Protein 9LPE (pdb70)

Nearest PDB structures (foldseek):
  1p7j-assembly1_A  TM=9.664E-01  e=3.182E-03  Drosophila melanogaster
  2r5z-assembly1_A  TM=9.655E-01  e=3.182E-03  Drosophila melanogaster
  1p7i-assembly3_C  TM=9.629E-01  e=3.414E-03  Drosophila melanogaster
  9ant-assembly1_A  TM=9.542E-01  e=3.414E-03  Drosophila melanogaster
  8p7g-assembly1_A  TM=8.954E-01  e=3.414E-03  Homo sapiens

Solvent-accessible surface area: 11565 Å² total; per-residue (Å²): 230,223,70,74,128,163,27,52,116,69,35,80,69,68,32,90,82,45,55,1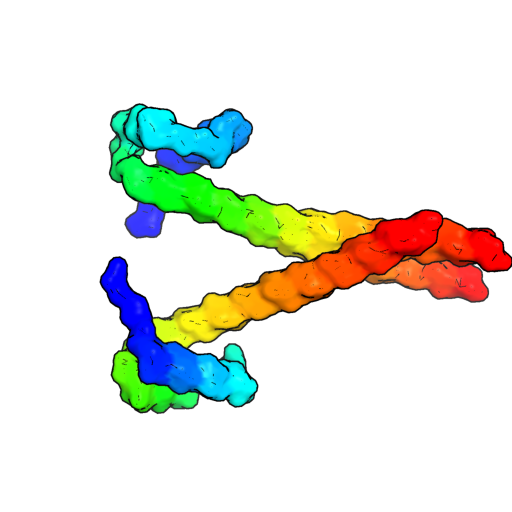19,16,52,48,75,80,55,121,108,44,10,200,116,51,136,60,111,42,104,70,11,79,105,40,7,82,83,22,76,96,97,58,50,52,97,51,38,197,115,85,49,67,51,12,57,67,49,31,69,64,33,64,70,71,65,75,88,94,129,204,166,194,64,52,129,65,29,56,92,87,16,102,54,44,39,168,120,30,58,141,21,60,129,83,62,12,58,107,33,5,78,85,34,136,32,110,74,95,65,8,130,114,53,3,42,80,11,72,85,89,90,144,41,89,59,35,114,106,116,26,108,101,70,44,76,63,28,114,88,78,130

B-factor: mean 86.02, std 24.91, range [48.74, 249.26]

InterPro domains:
  IPR001356 Homeodomain [PF00046] (63-118)
  IPR001356 Homeodomain [PS50071] (60-120)
  IPR001356 Homeodomain [SM00389] (61-124)
  IPR001356 Homeodomain [cd00086] (63-121)
  IPR002913 START domain [PF01852] (254-473)
  IPR002913 START domain [PS50848] (244-476)
  IPR002913 START domain [SM00234] (253-473)
  IPR009057 Homedomain-like superfamily [SSF46689] (49-120)
  IPR017970 Homeobox, conserved site [PS00027] (95-118)
  IPR023393 START-like domain superfamily [G3DSA:3.30.530.20] (321-474)
  IPR042160 Class IV homeodomain-leucine zipper [PTHR45654] (61-735)
  IPR057993 HD-Zip IV, C-terminal domain [PF25797] (491-737)

Structure (mmCIF, N/CA/C/O backbone):
data_9LPE
#
_entry.id   9LPE
#
_cell.length_a   73.278
_cell.length_b   73.278
_cell.length_c   170.788
_cell.angle_alpha   90.00
_cell.angle_beta   90.00
_cell.angle_gamma   120.00
#
_symmetry.space_group_name_H-M   'P 32 2 1'
#
loop_
_entity.id
_entity.type
_entity.pdbx_description
1 polymer 'Homeobox-leucine zipper protein PROTODERMAL FACTOR 2'
2 polymer "DNA (5'-D(*CP*TP*AP*AP*AP*TP*GP*CP*AP*GP*TP*GP*CP*AP*TP*TP*TP*A)-3')"
3 polymer "DNA (5'-D(*GP*TP*AP*AP*AP*TP*GP*CP*AP*CP*TP*GP*CP*AP*TP*TP*TP*A)-3')"
#
loop_
_atom_site.group_PDB
_atom_site.id
_atom_site.type_symbol
_atom_site.label_atom_id
_atom_site.label_alt_id
_atom_site.label_comp_id
_atom_site.label_asym_id
_atom_site.label_entity_id
_atom_site.label_seq_id
_atom_site.pdbx_PDB_ins_code
_atom_site.Cartn_x
_atom_site.Cartn_y
_atom_site.Cartn_z
_atom_site.occupancy
_atom_site.B_iso_or_equiv
_atom_site.auth_seq_id
_atom_site.auth_comp_id
_atom_site.auth_asym_id
_atom_site.auth_atom_id
_atom_site.pdbx_PDB_model_num
ATOM 1 N N . HIS A 1 29 ? 18.274 -15.805 -12.628 1.00 79.26 67 HIS A N 1
ATOM 2 C CA . HIS A 1 29 ? 19.485 -16.624 -12.574 1.00 78.25 67 HIS A CA 1
ATOM 3 C C . HIS A 1 29 ? 20.733 -15.818 -13.031 1.00 78.26 67 HIS A C 1
ATOM 4 O O . HIS A 1 29 ? 21.848 -16.340 -13.164 1.00 77.82 67 HIS A O 1
ATOM 11 N N . ARG A 1 30 ? 20.523 -14.523 -13.232 1.00 70.98 68 ARG A N 1
ATOM 12 C CA . ARG A 1 30 ? 21.594 -13.570 -13.453 1.00 70.87 68 ARG A CA 1
ATOM 13 C C . ARG A 1 30 ? 21.094 -12.241 -12.955 1.00 70.79 68 ARG A C 1
ATOM 14 O O . ARG A 1 30 ? 19.936 -12.105 -12.571 1.00 71.05 68 ARG A O 1
ATOM 22 N N . HIS A 1 31 ? 21.952 -11.251 -13.008 1.00 69.31 69 HIS A N 1
ATOM 23 C CA . HIS A 1 31 ? 21.627 -9.981 -12.396 1.00 69.14 69 HIS A CA 1
ATOM 24 C C . HIS A 1 31 ? 21.354 -8.961 -13.489 1.00 71.32 69 HIS A C 1
ATOM 25 O O . HIS A 1 31 ? 21.655 -9.203 -14.660 1.00 72.77 69 HIS A O 1
ATOM 32 N N . THR A 1 32 ? 20.712 -7.854 -13.105 1.00 75.52 70 THR A N 1
ATOM 33 C CA . THR A 1 32 ? 20.270 -6.827 -14.051 1.00 78.46 70 THR A CA 1
ATOM 34 C C . THR A 1 32 ? 21.413 -5.915 -14.494 1.00 78.87 70 THR A C 1
ATOM 35 O O . THR A 1 32 ? 22.289 -5.556 -13.703 1.00 77.21 70 THR A O 1
ATOM 39 N N . GLN A 1 33 ? 21.390 -5.531 -15.777 1.00 79.90 71 GLN A N 1
ATOM 40 C CA . GLN A 1 33 ? 22.422 -4.643 -16.310 1.00 80.59 71 GLN A CA 1
ATOM 41 C C . GLN A 1 33 ? 22.443 -3.325 -15.569 1.00 80.62 71 GLN A C 1
ATOM 42 O O . GLN A 1 33 ? 23.516 -2.814 -15.224 1.00 79.40 71 GLN A O 1
ATOM 48 N N . ARG A 1 34 ? 21.257 -2.742 -15.353 1.00 89.17 72 ARG A N 1
ATOM 49 C CA . ARG A 1 34 ? 21.110 -1.638 -14.411 1.00 89.50 72 ARG A CA 1
ATOM 50 C C . ARG A 1 34 ? 21.856 -1.956 -13.118 1.00 86.34 72 ARG A C 1
ATOM 51 O O . ARG A 1 34 ? 22.679 -1.163 -12.652 1.00 85.74 72 ARG A O 1
ATOM 59 N N . GLN A 1 35 ? 21.636 -3.146 -12.574 1.00 83.36 73 GLN A N 1
ATOM 60 C CA . GLN A 1 35 ? 22.341 -3.522 -11.355 1.00 80.67 73 GLN A CA 1
ATOM 61 C C . GLN A 1 35 ? 23.845 -3.631 -11.589 1.00 79.21 73 GLN A C 1
ATOM 62 O O . GLN A 1 35 ? 24.644 -2.939 -10.940 1.00 78.17 73 GLN A O 1
ATOM 68 N N . ILE A 1 36 ? 24.240 -4.484 -12.536 1.00 76.44 74 ILE A N 1
ATOM 69 C CA . ILE A 1 36 ? 25.634 -4.896 -12.638 1.00 75.12 74 ILE A CA 1
ATOM 70 C C . ILE A 1 36 ? 26.550 -3.717 -12.917 1.00 75.76 74 ILE A C 1
ATOM 71 O O . ILE A 1 36 ? 27.706 -3.700 -12.471 1.00 74.41 74 ILE A O 1
ATOM 76 N N . GLN A 1 37 ? 26.070 -2.718 -13.661 1.00 78.65 75 GLN A N 1
ATOM 77 C CA . GLN A 1 37 ? 26.854 -1.499 -13.837 1.00 79.43 75 GLN A CA 1
ATOM 78 C C . GLN A 1 37 ? 27.343 -0.980 -12.489 1.00 77.68 75 GLN A C 1
ATOM 79 O O . GLN A 1 37 ? 28.551 -0.877 -12.243 1.00 76.43 75 GLN A O 1
ATOM 85 N N . GLU A 1 38 ? 26.409 -0.711 -11.591 1.00 81.14 76 GLU A N 1
ATOM 86 C CA . GLU A 1 38 ? 26.764 -0.138 -10.308 1.00 79.78 76 GLU A CA 1
ATOM 87 C C . GLU A 1 38 ? 27.670 -1.067 -9.515 1.00 77.12 76 GLU A C 1
ATOM 88 O O . GLU A 1 38 ? 28.528 -0.598 -8.761 1.00 76.48 76 GLU A O 1
ATOM 94 N N . LEU A 1 39 ? 27.534 -2.375 -9.695 1.00 68.45 77 LEU A N 1
ATOM 95 C CA . LEU A 1 39 ? 28.482 -3.287 -9.075 1.00 67.41 77 LEU A CA 1
ATOM 96 C C . LEU A 1 39 ? 29.905 -2.939 -9.479 1.00 67.83 77 LEU A C 1
ATOM 97 O O . LEU A 1 39 ? 30.738 -2.551 -8.648 1.00 67.57 77 LEU A O 1
ATOM 102 N N . GLU A 1 40 ? 30.185 -3.066 -10.776 1.00 67.69 78 GLU A N 1
ATOM 103 C CA . GLU A 1 40 ? 31.527 -2.814 -11.287 1.00 68.27 78 GLU A CA 1
ATOM 104 C C . GLU A 1 40 ? 31.962 -1.383 -11.004 1.00 68.92 78 GLU A C 1
ATOM 105 O O . GLU A 1 40 ? 33.146 -1.125 -10.769 1.00 69.04 78 GLU A O 1
ATOM 111 N N . SER A 1 41 ? 31.012 -0.454 -10.990 1.00 71.59 79 SER A N 1
ATOM 112 C CA . SER A 1 41 ? 31.324 0.924 -10.657 1.00 72.22 79 SER A CA 1
ATOM 113 C C . SER A 1 41 ? 31.907 1.032 -9.249 1.00 71.12 79 SER A C 1
ATOM 114 O O . SER A 1 41 ? 32.845 1.804 -9.002 1.00 71.24 79 SER A O 1
ATOM 117 N N . PHE A 1 42 ? 31.367 0.271 -8.309 1.00 68.51 80 PHE A N 1
ATOM 118 C CA . PHE A 1 42 ? 31.844 0.371 -6.938 1.00 67.92 80 PHE A CA 1
ATOM 119 C C . PHE A 1 42 ? 33.187 -0.337 -6.770 1.00 67.50 80 PHE A C 1
ATO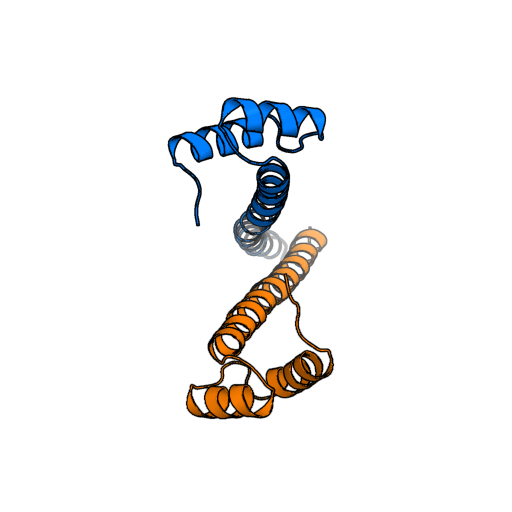M 120 O O . PHE A 1 42 ? 34.067 0.143 -6.040 1.00 67.68 80 PHE A O 1
ATOM 128 N N . PHE A 1 43 ? 33.370 -1.470 -7.465 1.00 69.42 81 PHE A N 1
ATOM 129 C CA . PHE A 1 43 ? 34.562 -2.301 -7.273 1.00 68.95 81 PHE A CA 1
ATOM 130 C C . PHE A 1 43 ? 35.832 -1.598 -7.728 1.00 69.91 81 PHE A C 1
ATOM 131 O O . PHE A 1 43 ? 36.873 -1.699 -7.072 1.00 69.83 81 PHE A O 1
ATOM 139 N N . LYS A 1 44 ? 35.773 -0.914 -8.875 1.00 71.29 82 LYS A N 1
ATOM 140 C CA . LYS A 1 44 ? 36.844 0.006 -9.224 1.00 72.33 82 LYS A CA 1
ATOM 141 C C . LYS A 1 44 ? 37.060 1.036 -8.113 1.00 72.56 82 LYS A C 1
ATOM 142 O O . LYS A 1 44 ? 38.204 1.331 -7.741 1.00 72.93 82 LYS A O 1
ATOM 144 N N . GLU A 1 45 ? 35.975 1.554 -7.531 1.00 71.96 83 GLU A N 1
ATOM 145 C CA . GLU A 1 45 ? 36.141 2.488 -6.427 1.00 72.35 83 GLU A CA 1
ATOM 146 C C . GLU A 1 45 ? 36.594 1.735 -5.173 1.00 71.53 83 GLU A C 1
ATOM 147 O O . GLU A 1 45 ? 37.727 1.941 -4.718 1.00 71.83 83 GLU A O 1
ATOM 149 N N . CYS A 1 46 ? 35.770 0.818 -4.633 1.00 66.96 84 CYS A N 1
ATOM 150 C CA . CYS A 1 46 ? 36.033 0.220 -3.316 1.00 66.32 84 CYS A CA 1
ATOM 151 C C . CYS A 1 46 ? 35.967 -1.296 -3.369 1.00 65.36 8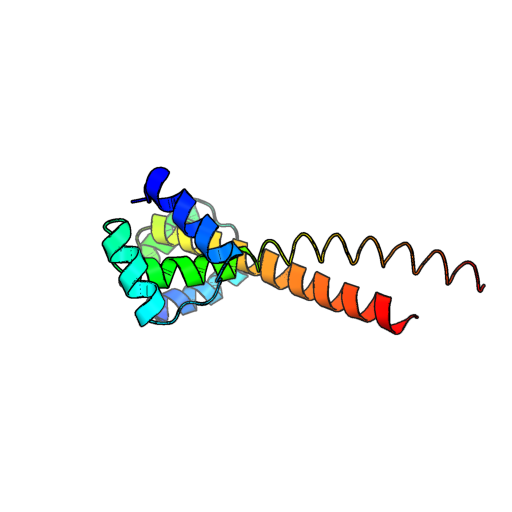4 CYS A C 1
ATOM 152 O O . CYS A 1 46 ? 35.020 -1.938 -2.884 1.00 64.60 84 CYS A O 1
ATOM 155 N N . PRO A 1 47 ? 37.022 -1.940 -3.890 1.00 66.95 85 PRO A N 1
ATOM 156 C CA . PRO A 1 47 ? 36.940 -3.361 -4.197 1.00 66.28 85 PRO A CA 1
ATOM 157 C C . PRO A 1 47 ? 36.891 -4.263 -2.975 1.00 65.64 85 PRO A C 1
ATOM 158 O O . PRO A 1 47 ? 36.942 -5.487 -3.151 1.00 65.32 85 PRO A O 1
ATOM 162 N N . HIS A 1 48 ? 36.834 -3.721 -1.758 1.00 64.53 86 HIS A N 1
ATOM 163 C CA . HIS A 1 48 ? 36.680 -4.548 -0.559 1.00 64.02 86 HIS A CA 1
ATOM 164 C C . HIS A 1 48 ? 35.699 -3.912 0.423 1.00 63.96 86 HIS A C 1
ATOM 165 O O . HIS A 1 48 ? 36.052 -2.987 1.160 1.00 64.68 86 HIS A O 1
ATOM 172 N N . PRO A 1 49 ? 34.465 -4.418 0.451 1.00 62.05 87 PRO A N 1
ATOM 173 C CA . PRO A 1 49 ? 33.452 -3.833 1.334 1.00 62.07 87 PRO A CA 1
ATOM 174 C C . PRO A 1 49 ? 33.455 -4.451 2.713 1.00 61.88 87 PRO A C 1
ATOM 175 O O . PRO A 1 49 ? 33.763 -5.624 2.909 1.00 61.44 87 PRO A O 1
ATOM 179 N N . ASP A 1 50 ? 33.119 -3.610 3.682 1.00 63.24 88 ASP A N 1
ATOM 180 C CA . ASP A 1 50 ? 32.692 -4.106 4.971 1.00 63.15 88 ASP A CA 1
ATOM 181 C C . ASP A 1 50 ? 31.269 -4.593 4.812 1.00 62.52 88 ASP A C 1
ATOM 182 O O . ASP A 1 50 ? 30.585 -4.318 3.822 1.00 62.33 88 ASP A O 1
ATOM 184 N N . ASP A 1 51 ? 30.829 -5.342 5.812 1.00 64.21 89 ASP A N 1
ATOM 185 C CA . ASP A 1 51 ? 29.423 -5.687 5.883 1.00 63.82 89 ASP A CA 1
ATOM 186 C C . ASP A 1 51 ? 28.552 -4.455 5.747 1.00 64.40 89 ASP A C 1
ATOM 187 O O . ASP A 1 51 ? 27.669 -4.396 4.886 1.00 64.18 89 ASP A O 1
ATOM 189 N N . LYS A 1 52 ? 28.847 -3.438 6.562 1.00 63.95 90 LYS A N 1
ATOM 190 C CA . LYS A 1 52 ? 28.107 -2.184 6.507 1.00 64.89 90 LYS A CA 1
ATOM 191 C C . LYS A 1 52 ? 28.117 -1.694 5.076 1.00 64.82 90 LYS A C 1
ATOM 192 O O . LYS A 1 52 ? 27.064 -1.414 4.496 1.00 65.06 90 LYS A O 1
ATOM 194 N N . GLN A 1 53 ? 29.302 -1.647 4.464 1.00 63.26 91 GLN A N 1
ATOM 195 C CA . GLN A 1 53 ? 29.386 -1.190 3.084 1.00 63.32 91 GLN A CA 1
ATOM 196 C C . GLN A 1 53 ? 28.481 -2.021 2.193 1.00 62.58 91 GLN A C 1
ATOM 197 O O . GLN A 1 53 ? 27.679 -1.483 1.416 1.00 62.94 91 GLN A O 1
ATOM 203 N N . ARG A 1 54 ? 28.546 -3.341 2.373 1.00 63.68 92 ARG A N 1
ATOM 204 C CA . ARG A 1 54 ? 27.759 -4.265 1.573 1.00 62.96 92 ARG A CA 1
ATOM 205 C C . ARG A 1 54 ? 26.267 -4.014 1.737 1.00 63.40 92 ARG A C 1
ATOM 206 O O . ARG A 1 54 ? 25.535 -3.905 0.750 1.00 63.63 92 ARG A O 1
ATOM 214 N N . LYS A 1 55 ? 25.792 -3.924 2.980 1.00 65.60 93 LYS A N 1
ATOM 215 C CA . LYS A 1 55 ? 24.357 -3.815 3.184 1.00 65.90 93 LYS A CA 1
ATOM 216 C C . LYS A 1 55 ? 23.777 -2.649 2.399 1.00 66.78 93 LYS A C 1
ATOM 217 O O . LYS A 1 55 ? 22.801 -2.807 1.655 1.00 66.88 93 LYS A O 1
ATOM 223 N N . GLU A 1 56 ? 24.393 -1.467 2.514 1.00 70.36 94 GLU A N 1
ATOM 224 C CA . GLU A 1 56 ? 23.783 -0.278 1.926 1.00 71.93 94 GLU A CA 1
ATOM 225 C C . GLU A 1 56 ? 23.614 -0.422 0.421 1.00 72.03 94 GLU A C 1
ATOM 226 O O . GLU A 1 56 ? 22.620 0.057 -0.143 1.00 73.40 94 GLU A O 1
ATOM 232 N N . LEU A 1 57 ? 24.567 -1.073 -0.246 1.00 69.00 95 LEU A N 1
ATOM 233 C CA . LEU A 1 57 ? 24.438 -1.280 -1.686 1.00 69.05 95 LEU A CA 1
ATOM 234 C C . LEU A 1 57 ? 23.158 -2.028 -2.010 1.00 68.87 95 LEU A C 1
ATOM 235 O O . LEU A 1 57 ? 22.375 -1.611 -2.874 1.00 69.91 95 LEU A O 1
ATOM 237 N N . SER A 1 58 ? 22.933 -3.141 -1.311 1.00 67.47 96 SER A N 1
ATOM 238 C CA . SER A 1 58 ? 21.771 -3.969 -1.571 1.00 67.30 96 SER A CA 1
ATOM 239 C C . SER A 1 58 ? 20.500 -3.130 -1.541 1.00 68.38 96 SER A C 1
ATOM 240 O O . SER A 1 58 ? 19.772 -3.054 -2.537 1.00 68.99 96 SER A O 1
ATOM 243 N N . ARG A 1 59 ? 20.273 -2.421 -0.431 1.00 75.53 97 ARG A N 1
ATOM 244 C CA . ARG A 1 59 ? 19.082 -1.581 -0.305 1.00 77.47 97 ARG A CA 1
ATOM 245 C C . ARG A 1 59 ? 18.948 -0.655 -1.510 1.00 79.49 97 ARG A C 1
ATOM 246 O O . ARG A 1 59 ? 17.843 -0.450 -2.026 1.00 81.58 97 ARG A O 1
ATOM 254 N N . ASP A 1 60 ? 20.072 -0.136 -2.008 1.00 77.12 98 ASP A N 1
ATOM 255 C CA . ASP A 1 60 ? 20.031 0.752 -3.161 1.00 79.55 98 ASP A CA 1
ATOM 256 C C . ASP A 1 60 ? 19.529 0.031 -4.406 1.00 80.42 98 ASP A C 1
ATOM 257 O O . ASP A 1 60 ? 18.760 0.602 -5.187 1.00 83.29 98 ASP A O 1
ATOM 262 N N . LEU A 1 61 ? 19.932 -1.219 -4.611 1.00 79.01 99 LEU A N 1
ATOM 263 C CA . LEU A 1 61 ? 19.605 -1.897 -5.859 1.00 79.79 99 LEU A CA 1
ATOM 264 C C . LEU A 1 61 ? 18.958 -3.262 -5.650 1.00 78.36 99 LEU A C 1
ATOM 265 O O . LEU A 1 61 ? 19.190 -4.191 -6.434 1.00 77.81 99 LEU A O 1
ATOM 270 N N . ASN A 1 62 ? 18.148 -3.379 -4.595 1.00 78.47 100 ASN A N 1
ATOM 271 C CA . ASN A 1 62 ? 17.143 -4.440 -4.471 1.00 78.07 100 ASN A CA 1
ATOM 272 C C . ASN A 1 62 ? 17.751 -5.826 -4.659 1.00 75.72 100 ASN A C 1
ATOM 273 O O . ASN A 1 62 ? 17.308 -6.617 -5.494 1.00 75.92 100 ASN A O 1
ATOM 278 N N . LEU A 1 63 ? 18.771 -6.129 -3.871 1.00 63.53 101 LEU A N 1
ATOM 279 C CA . LEU A 1 63 ? 19.352 -7.455 -3.920 1.00 62.51 101 LEU A CA 1
ATOM 280 C C . LEU A 1 63 ? 19.723 -7.938 -2.528 1.00 61.63 101 LEU A C 1
ATOM 281 O O . LEU A 1 63 ? 19.720 -7.185 -1.550 1.00 61.76 101 LEU A O 1
ATOM 286 N N . GLU A 1 64 ? 19.997 -9.229 -2.447 1.00 60.46 102 GLU A N 1
ATOM 287 C CA . GLU A 1 64 ? 20.371 -9.749 -1.150 1.00 59.79 102 GLU A CA 1
ATOM 288 C C . GLU A 1 64 ? 21.861 -9.549 -0.923 1.00 59.42 102 GLU A C 1
ATOM 289 O O . GLU A 1 64 ? 22.658 -9.641 -1.856 1.00 59.42 102 GLU A O 1
ATOM 295 N N . PRO A 1 65 ? 22.263 -9.239 0.298 1.00 52.07 103 PRO A N 1
ATOM 296 C CA . PRO A 1 65 ? 23.660 -8.881 0.503 1.00 51.92 103 PRO A CA 1
ATOM 297 C C . PRO A 1 65 ? 24.574 -10.083 0.424 1.00 51.50 103 PRO A C 1
ATOM 298 O O . PRO A 1 65 ? 25.676 -9.974 -0.126 1.00 51.46 103 PRO A O 1
ATOM 302 N N . LEU A 1 66 ? 24.156 -11.241 0.934 1.00 49.09 104 LEU A N 1
ATOM 303 C CA . LEU A 1 66 ? 24.988 -12.424 0.767 1.00 48.83 104 LEU A CA 1
ATOM 304 C C . LEU A 1 66 ? 25.236 -12.695 -0.710 1.00 48.80 104 LEU A C 1
ATOM 305 O O . LEU A 1 66 ? 26.338 -13.099 -1.098 1.00 48.75 104 LEU A O 1
ATOM 310 N N . GLN A 1 67 ? 24.232 -12.439 -1.556 1.00 49.32 105 GLN A N 1
ATOM 311 C CA . GLN A 1 67 ? 24.516 -12.347 -2.980 1.00 49.49 105 GLN A CA 1
ATOM 312 C C . GLN A 1 67 ? 25.618 -11.339 -3.205 1.00 49.56 105 GLN A C 1
ATOM 313 O O . GLN A 1 67 ? 26.689 -11.670 -3.718 1.00 49.59 105 GLN A O 1
ATOM 319 N N . VAL A 1 68 ? 25.391 -10.118 -2.744 1.00 49.38 106 VAL A N 1
ATOM 320 C CA . VAL A 1 68 ? 26.381 -9.074 -2.940 1.00 49.63 106 VAL A CA 1
ATOM 321 C C . VAL A 1 68 ? 27.722 -9.535 -2.424 1.00 49.51 106 VAL A C 1
ATOM 322 O O . VAL A 1 68 ? 28.740 -9.430 -3.112 1.00 49.74 106 VAL A O 1
ATOM 326 N N . LYS A 1 69 ? 27.730 -10.094 -1.218 1.00 49.29 107 LYS A N 1
ATOM 327 C CA . LYS A 1 69 ? 28.965 -10.653 -0.697 1.00 49.32 107 LYS A CA 1
ATOM 328 C C . LYS A 1 69 ? 29.568 -11.619 -1.698 1.00 49.29 107 LYS A C 1
ATOM 329 O O . LYS A 1 69 ? 30.723 -11.459 -2.099 1.00 49.61 107 LYS A O 1
ATOM 335 N N . PHE A 1 70 ? 28.770 -12.562 -2.186 1.00 50.91 108 PHE A N 1
ATOM 336 C CA . PHE A 1 70 ? 29.310 -13.608 -3.045 1.00 51.02 108 PHE A CA 1
ATOM 337 C C . PHE A 1 70 ? 29.948 -13.007 -4.277 1.00 51.40 108 PHE A C 1
ATOM 338 O O . PHE A 1 70 ? 31.113 -13.281 -4.596 1.00 51.72 108 PHE A O 1
ATOM 346 N N . TRP A 1 71 ? 29.215 -12.136 -4.951 1.00 52.75 109 TRP A N 1
ATOM 347 C CA . TRP A 1 71 ? 29.742 -11.538 -6.165 1.00 53.24 109 TRP A CA 1
ATOM 348 C C . TRP A 1 71 ? 31.121 -10.936 -5.935 1.00 53.57 109 TRP A C 1
ATOM 349 O O . TRP A 1 71 ? 32.091 -11.293 -6.614 1.00 54.00 109 TRP A O 1
ATOM 360 N N . PHE A 1 72 ? 31.231 -10.105 -4.906 1.00 53.94 110 PHE A N 1
ATOM 361 C CA . PHE A 1 72 ? 32.473 -9.426 -4.595 1.00 54.44 110 PHE A CA 1
ATOM 362 C C . PHE A 1 72 ? 33.638 -10.386 -4.464 1.00 54.65 110 PHE A C 1
ATOM 363 O O . PHE A 1 72 ? 34.775 -10.039 -4.811 1.00 55.33 110 PHE A O 1
ATOM 371 N N . GLN A 1 73 ? 33.392 -11.575 -3.926 1.00 54.96 111 GLN A N 1
ATOM 372 C CA . GLN A 1 73 ? 34.424 -12.603 -3.931 1.00 55.28 111 GLN A CA 1
ATOM 373 C C . GLN A 1 73 ? 34.697 -13.075 -5.351 1.00 55.65 111 GLN A C 1
ATOM 374 O O . GLN A 1 73 ? 35.850 -13.215 -5.767 1.00 56.34 111 GLN A O 1
ATOM 380 N N . ASN A 1 74 ? 33.644 -13.272 -6.123 1.00 53.60 112 ASN A N 1
ATOM 381 C CA . ASN A 1 74 ? 33.815 -13.881 -7.434 1.00 54.07 112 ASN A CA 1
ATOM 382 C C . ASN A 1 74 ? 34.486 -12.932 -8.406 1.00 54.78 112 ASN A C 1
ATOM 383 O O . ASN A 1 74 ? 35.326 -13.337 -9.221 1.00 55.51 112 ASN A O 1
ATOM 388 N N . LYS A 1 75 ? 34.125 -11.651 -8.330 1.00 60.21 113 LYS A N 1
ATOM 389 C CA . LYS A 1 75 ? 34.891 -10.644 -9.035 1.00 61.00 113 LYS A CA 1
ATOM 390 C C . LYS A 1 75 ? 36.363 -10.726 -8.668 1.00 61.61 113 LYS A C 1
ATOM 391 O O . LYS A 1 75 ? 37.233 -10.565 -9.528 1.00 62.53 113 LYS A O 1
ATOM 397 N N . ARG A 1 76 ? 36.669 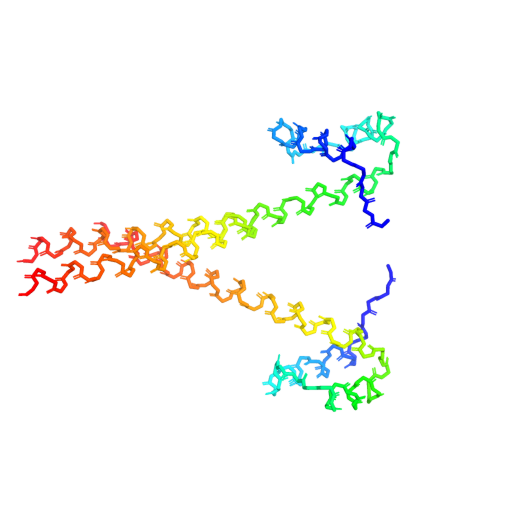-10.991 -7.405 1.00 61.68 114 ARG A N 1
ATOM 398 C CA . ARG A 1 76 ? 38.066 -11.103 -7.014 1.00 62.45 114 ARG A CA 1
ATOM 399 C C . ARG A 1 76 ? 38.726 -12.312 -7.664 1.00 62.94 114 ARG A C 1
ATOM 400 O O . ARG A 1 76 ? 39.880 -12.251 -8.094 1.00 63.97 114 ARG A O 1
ATOM 408 N N . THR A 1 77 ? 38.016 -13.423 -7.741 1.00 62.74 115 THR A N 1
ATOM 409 C CA . THR A 1 77 ? 38.571 -14.546 -8.470 1.00 63.36 115 THR A CA 1
ATOM 410 C C . THR A 1 77 ? 38.702 -14.215 -9.928 1.00 64.09 115 THR A C 1
ATOM 411 O O . THR A 1 77 ? 39.637 -14.670 -10.590 1.00 65.10 115 THR A O 1
ATOM 415 N N . GLN A 1 78 ? 37.772 -13.426 -10.445 1.00 68.85 116 GLN A N 1
ATOM 416 C CA . GLN A 1 78 ? 37.841 -13.047 -11.841 1.00 69.67 116 GLN A CA 1
ATOM 417 C C . GLN A 1 78 ? 39.155 -12.345 -12.147 1.00 70.81 116 GLN A C 1
ATOM 418 O O . GLN A 1 78 ? 39.932 -12.784 -12.994 1.00 71.87 116 GLN A O 1
ATOM 424 N N . MET A 1 79 ? 39.454 -11.306 -11.383 1.00 71.42 117 MET A N 1
ATOM 425 C CA . MET A 1 79 ? 40.657 -10.529 -11.662 1.00 72.66 117 MET A CA 1
ATOM 426 C C . MET A 1 79 ? 41.876 -11.423 -11.523 1.00 73.50 117 MET A C 1
ATOM 427 O O . MET A 1 79 ? 42.816 -11.251 -12.343 1.00 74.87 117 MET A O 1
ATOM 432 N N A LYS A 1 80 ? 41.871 -12.360 -10.625 0.43 78.54 118 LYS A N 1
ATOM 433 N N B LYS A 1 80 ? 41.924 -12.268 -10.545 0.57 78.53 118 LYS A N 1
ATOM 434 C CA A LYS A 1 80 ? 42.948 -13.346 -10.568 0.43 78.77 118 LYS A CA 1
ATOM 435 C CA B LYS A 1 80 ? 43.051 -13.185 -10.419 0.57 78.76 118 LYS A CA 1
ATOM 436 C C A LYS A 1 80 ? 43.167 -13.984 -11.932 0.43 79.01 118 LYS A C 1
ATOM 437 C C B LYS A 1 80 ? 43.165 -14.035 -11.672 0.57 78.99 118 LYS A C 1
ATOM 438 O O A LYS A 1 80 ? 44.307 -14.119 -12.383 0.43 79.23 118 LYS A O 1
ATOM 439 O O B LYS A 1 80 ? 44.199 -14.030 -12.342 0.57 79.20 118 LYS A O 1
ATOM 442 N N A ALA A 1 81 ? 42.082 -14.355 -12.619 0.43 81.01 119 ALA A N 1
ATOM 443 N N B ALA A 1 81 ? 42.074 -14.701 -12.045 0.57 81.05 119 ALA A N 1
ATOM 444 C CA A ALA A 1 81 ? 42.213 -14.878 -13.976 0.43 81.33 119 ALA A CA 1
ATOM 445 C CA B ALA A 1 81 ? 42.119 -15.631 -13.168 0.57 81.34 119 ALA A CA 1
ATOM 446 C C A ALA A 1 81 ? 42.785 -13.829 -14.926 0.43 81.50 119 ALA A C 1
ATOM 447 C C B ALA A 1 81 ? 42.510 -14.935 -14.467 0.57 81.51 119 ALA A C 1
ATOM 448 O O A ALA A 1 81 ? 43.634 -14.143 -15.768 0.43 81.88 119 ALA A O 1
ATOM 449 O O B ALA A 1 81 ? 43.366 -15.429 -15.208 0.57 81.91 119 ALA A O 1
ATOM 452 N N A GLN A 1 82 ? 42.326 -12.578 -14.815 0.43 82.48 120 GLN A N 1
ATOM 453 N N B GLN A 1 82 ? 41.912 -13.777 -14.753 0.57 82.55 120 GLN A N 1
ATOM 454 C CA A GLN A 1 82 ? 42.891 -11.509 -15.634 0.43 82.60 120 GLN A CA 1
ATOM 455 C CA B GLN A 1 82 ? 42.176 -13.127 -16.031 0.57 82.67 120 GLN A CA 1
ATOM 456 C C A GLN A 1 82 ? 44.348 -11.256 -15.280 0.43 82.77 120 GLN A C 1
ATOM 457 C C B GLN A 1 82 ? 43.554 -12.482 -16.074 0.57 82.82 120 GLN A C 1
ATOM 458 O O A GLN A 1 82 ? 45.183 -11.036 -16.163 0.43 83.04 120 GLN A O 1
ATOM 459 O O B GLN A 1 82 ? 44.234 -12.551 -17.104 0.57 83.14 120 GLN A O 1
ATOM 470 N N A SER A 1 83 ? 44.674 -11.291 -13.988 0.43 83.16 121 SER A N 1
ATOM 471 N N B SER A 1 83 ? 43.979 -11.841 -14.979 0.57 83.14 121 SER A N 1
ATOM 472 C CA A SER A 1 83 ? 46.058 -11.130 -13.564 0.43 83.23 121 SER A CA 1
ATOM 473 C CA B SER A 1 83 ? 45.315 -11.255 -14.944 0.57 83.29 121 SER A CA 1
ATOM 474 C C A SER A 1 83 ? 46.930 -12.272 -14.048 0.43 83.80 121 SER A C 1
ATOM 475 C C B SER A 1 83 ? 46.369 -12.303 -15.269 0.57 83.85 121 SER A C 1
ATOM 476 O O A SER A 1 83 ? 48.153 -12.182 -13.943 0.43 83.99 121 SER A O 1
ATOM 477 O O B SE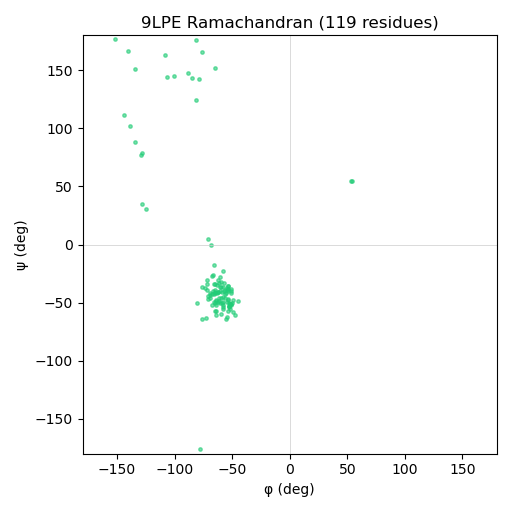R A 1 83 ? 47.386 -12.001 -15.901 0.57 84.13 121 SER A O 1
ATOM 480 N N A GLU A 1 84 ? 46.329 -13.353 -14.549 0.43 86.33 122 GLU A N 1
ATOM 481 N N B GLU A 1 84 ? 46.124 -13.547 -14.852 0.57 86.35 122 GLU A N 1
ATOM 482 C CA A GLU A 1 84 ? 47.114 -14.445 -15.114 0.43 86.70 122 GLU A CA 1
ATOM 483 C CA B GLU A 1 84 ? 46.995 -14.662 -15.200 0.57 86.74 122 GLU A CA 1
ATOM 484 C C A GLU A 1 84 ? 47.470 -14.197 -16.575 0.43 87.02 122 GLU A C 1
ATOM 485 C C B GLU A 1 84 ? 46.799 -15.115 -16.647 0.57 87.03 122 GLU A C 1
ATOM 486 O O A GLU A 1 84 ? 48.647 -14.257 -16.950 0.43 87.40 122 GLU A O 1
ATOM 487 O O B GLU A 1 84 ? 47.779 -15.378 -17.353 0.57 87.43 122 GLU A O 1
ATOM 498 N N A ARG A 1 85 ? 46.467 -13.936 -17.421 0.43 89.28 123 ARG A N 1
ATOM 499 N N B ARG A 1 85 ? 45.552 -15.219 -17.112 0.57 89.26 123 ARG A N 1
ATOM 500 C CA A ARG A 1 85 ? 46.742 -13.733 -18.840 0.43 89.18 123 ARG A CA 1
ATOM 501 C CA B ARG A 1 85 ? 45.299 -15.778 -18.439 0.57 89.24 123 ARG A CA 1
ATOM 502 C C A ARG A 1 85 ? 47.709 -12.580 -19.050 0.43 89.26 123 ARG A C 1
ATOM 503 C C B ARG A 1 85 ? 45.901 -14.912 -19.529 0.57 89.13 123 ARG A C 1
ATOM 504 O O A ARG A 1 85 ? 48.551 -12.618 -19.955 0.43 89.50 123 ARG A O 1
ATOM 505 O O B ARG A 1 85 ? 46.642 -15.397 -20.393 0.57 89.37 123 ARG A O 1
ATOM 520 N N A HIS A 1 86 ? 47.594 -11.539 -18.221 0.43 91.21 124 HIS A N 1
ATOM 521 N N B HIS A 1 86 ? 45.561 -13.621 -19.511 0.57 91.06 124 HIS A N 1
ATOM 522 C CA A HIS A 1 86 ? 48.534 -10.428 -18.280 0.43 90.82 124 HIS A CA 1
ATOM 523 C CA B HIS A 1 86 ? 46.129 -12.677 -20.457 0.57 90.85 124 HIS A CA 1
ATOM 524 C C A HIS A 1 86 ? 49.929 -10.853 -17.846 0.43 91.32 124 HIS A C 1
ATOM 525 C C B HIS A 1 86 ? 47.648 -12.755 -20.441 0.57 91.42 124 HIS A C 1
ATOM 526 O O A HIS A 1 86 ? 50.918 -10.501 -18.499 0.43 91.40 124 HIS A O 1
ATOM 527 O O B HIS A 1 86 ? 48.285 -12.908 -21.486 0.57 91.52 124 HIS A O 1
ATOM 540 N N A GLU A 1 87 ? 50.034 -11.605 -16.745 0.43 89.45 125 GLU A N 1
ATOM 541 N N B GLU A 1 87 ? 48.238 -12.726 -19.246 0.57 89.60 125 GLU A N 1
ATOM 542 C CA A GLU A 1 87 ? 51.355 -12.036 -16.294 0.43 89.77 125 GLU A CA 1
ATOM 543 C CA B GLU A 1 87 ? 49.691 -12.769 -19.141 0.57 89.99 125 GLU A CA 1
ATOM 544 C C A GLU A 1 87 ? 51.959 -13.057 -17.249 0.43 90.73 125 GLU A C 1
ATOM 545 C C B GLU A 1 87 ? 50.255 -14.029 -19.795 0.57 91.20 125 GLU A C 1
ATOM 546 O O A GLU A 1 87 ? 53.188 -13.167 -17.337 0.43 92.10 125 GLU A O 1
ATOM 547 O O B GLU A 1 87 ? 51.167 -13.943 -20.625 0.57 92.66 125 GLU A O 1
ATOM 558 N N A ASN A 1 88 ? 51.123 -13.805 -17.974 0.43 92.05 126 ASN A N 1
ATOM 559 N N B ASN A 1 88 ? 49.689 -15.199 -19.481 0.57 92.14 126 ASN A N 1
ATOM 560 C CA A ASN A 1 88 ? 51.639 -14.664 -19.035 0.43 92.68 126 ASN A CA 1
ATOM 561 C CA B ASN A 1 88 ? 50.201 -16.458 -20.026 0.57 92.72 126 ASN A CA 1
ATOM 562 C C A ASN A 1 88 ? 52.323 -13.839 -20.117 0.43 93.84 126 ASN A C 1
ATOM 563 C C B ASN A 1 88 ? 50.046 -16.510 -21.542 0.57 93.51 126 ASN A C 1
ATOM 564 O O A ASN A 1 88 ? 53.479 -14.089 -20.476 0.43 94.96 126 ASN A O 1
ATOM 565 O O B ASN A 1 88 ? 51.005 -16.797 -22.269 0.57 95.06 126 ASN A O 1
ATOM 574 N N A GLN A 1 89 ? 51.618 -12.834 -20.642 0.43 92.25 127 GLN A N 1
ATOM 575 N N B GLN A 1 89 ? 48.838 -16.231 -22.036 0.57 91.85 127 GLN A N 1
ATOM 576 C CA A GLN A 1 89 ? 52.215 -11.964 -21.648 0.43 91.90 127 GLN A CA 1
ATOM 577 C CA B GLN A 1 89 ? 48.636 -16.175 -23.474 0.57 91.21 127 GLN A CA 1
ATOM 578 C C A GLN A 1 89 ? 53.408 -11.207 -21.079 0.43 92.34 127 GLN A C 1
ATOM 579 C C B GLN A 1 89 ? 49.519 -15.116 -24.127 0.57 91.56 127 GLN A C 1
ATOM 580 O O A GLN A 1 89 ? 54.390 -10.957 -21.789 0.43 92.89 127 GLN A O 1
ATOM 581 O O B GLN A 1 89 ? 49.797 -15.210 -25.325 0.57 91.71 127 GLN A O 1
ATOM 584 N N A ILE A 1 90 ? 53.341 -10.838 -19.798 0.43 92.23 128 ILE A N 1
ATOM 585 N N B ILE A 1 90 ? 49.977 -14.124 -23.366 0.57 92.05 128 ILE A N 1
ATOM 586 C CA A ILE A 1 90 ? 54.416 -10.064 -19.180 0.43 91.80 128 ILE A CA 1
ATOM 587 C CA B ILE A 1 90 ? 50.816 -13.057 -23.911 0.57 91.98 128 ILE A CA 1
ATOM 588 C C A ILE A 1 90 ? 55.714 -10.858 -19.164 0.43 93.16 128 ILE A C 1
ATOM 589 C C B ILE A 1 90 ? 52.293 -13.423 -23.860 0.57 92.87 128 ILE A C 1
ATOM 590 O O A ILE A 1 90 ? 56.791 -10.324 -19.462 0.43 93.26 128 ILE A O 1
ATOM 591 O O B ILE A 1 90 ? 52.995 -13.373 -24.876 0.57 93.04 128 ILE A O 1
ATOM 594 N N A LEU A 1 91 ? 55.637 -12.144 -18.807 0.43 95.08 129 LEU A N 1
ATOM 595 N N B LEU A 1 91 ? 52.789 -13.782 -22.677 0.57 94.85 129 LEU A N 1
ATOM 596 C CA A LEU A 1 91 ? 56.838 -12.959 -18.669 0.43 95.42 129 LEU A CA 1
ATOM 597 C CA B LEU A 1 91 ? 54.212 -14.064 -22.533 0.57 95.32 129 LEU A CA 1
ATOM 598 C C A LEU A 1 91 ? 57.418 -13.351 -20.025 0.43 95.54 129 LEU A C 1
ATOM 599 C C B LEU A 1 91 ? 54.631 -15.232 -23.414 0.57 95.32 129 LEU A C 1
ATOM 600 O O A LEU A 1 91 ? 58.642 -13.400 -20.186 0.43 95.53 129 LEU A O 1
ATOM 601 O O B LEU A 1 91 ? 55.734 -15.233 -23.973 0.57 95.44 129 LEU A O 1
ATOM 604 N N A LYS A 1 92 ? 56.562 -13.639 -21.009 0.43 94.53 130 LYS A N 1
ATOM 605 N N B LYS A 1 92 ? 53.764 -16.240 -23.541 0.57 96.70 130 LYS A N 1
ATOM 606 C CA A LYS A 1 92 ? 57.063 -13.943 -22.346 0.43 93.32 130 LYS A CA 1
ATOM 607 C CA B LYS A 1 92 ? 54.022 -17.310 -24.495 0.57 94.33 130 LYS A CA 1
ATOM 608 C C A LYS A 1 92 ? 57.825 -12.755 -22.920 0.43 93.16 130 LYS A C 1
ATOM 609 C C B LYS A 1 92 ? 54.303 -16.732 -25.874 0.57 92.86 130 LYS A C 1
ATOM 610 O O A LYS A 1 92 ? 58.866 -12.926 -23.566 0.43 93.44 130 LYS A O 1
ATOM 611 O O B LYS A 1 92 ? 55.279 -17.109 -26.530 0.57 93.14 130 LYS A O 1
ATOM 614 N N A SER A 1 93 ? 57.318 -11.540 -22.686 0.43 93.24 131 SER A N 1
ATOM 615 N N B SER A 1 93 ? 53.478 -15.777 -26.308 0.57 93.48 131 SER A N 1
ATOM 616 C CA A SER A 1 93 ? 58.030 -10.333 -23.093 0.43 92.74 131 SER A CA 1
ATOM 617 C CA B SER A 1 93 ? 53.685 -15.143 -27.604 0.57 92.67 131 SER A CA 1
ATOM 618 C C A SER A 1 93 ? 59.361 -10.210 -22.359 0.43 92.90 131 SER A C 1
ATOM 619 C C B SER A 1 93 ? 54.895 -14.217 -27.586 0.57 92.76 131 SER A C 1
ATOM 620 O O A SER A 1 93 ? 60.391 -9.891 -22.964 0.43 92.88 131 SER A O 1
ATOM 621 O O B SER A 1 93 ? 55.633 -14.137 -28.574 0.57 92.34 131 SER A O 1
ATOM 624 N N A ASP A 1 94 ? 59.362 -10.460 -21.052 0.43 92.76 132 ASP A N 1
ATOM 625 N N B ASP A 1 94 ? 55.107 -13.493 -26.485 0.57 92.80 132 ASP A N 1
ATOM 626 C CA A ASP A 1 94 ? 60.619 -10.436 -20.315 0.43 92.94 132 ASP A CA 1
ATOM 627 C CA B ASP A 1 94 ? 56.248 -12.584 -26.422 0.57 92.94 132 ASP A CA 1
ATOM 628 C C A ASP A 1 94 ? 61.527 -11.590 -20.720 0.43 93.22 132 ASP A C 1
ATOM 629 C C B ASP A 1 94 ? 57.563 -13.353 -26.382 0.57 93.22 132 ASP A C 1
ATOM 630 O O A ASP A 1 94 ? 62.752 -11.480 -20.604 0.43 93.46 132 ASP A O 1
ATOM 631 O O B ASP A 1 94 ? 58.491 -13.056 -27.144 0.57 93.47 132 ASP A O 1
ATOM 634 N N A ASN A 1 95 ? 60.950 -12.697 -21.190 0.43 93.42 133 ASN A N 1
ATOM 635 N N B ASN A 1 95 ? 57.658 -14.357 -25.505 0.57 93.41 133 ASN A N 1
ATOM 636 C CA A ASN A 1 95 ? 61.757 -13.852 -21.573 0.43 93.69 133 ASN A CA 1
ATOM 637 C CA B ASN A 1 95 ? 58.839 -15.209 -25.489 0.57 93.68 133 ASN A CA 1
ATOM 638 C C A ASN A 1 95 ? 62.650 -13.524 -22.759 0.43 93.98 133 ASN A C 1
ATOM 639 C C B ASN A 1 95 ? 58.969 -16.016 -26.770 0.57 93.92 133 ASN A C 1
ATOM 640 O O A ASN A 1 95 ? 63.862 -13.777 -22.730 0.43 94.24 133 ASN A O 1
ATOM 641 O O B ASN A 1 95 ? 60.065 -16.484 -27.082 0.57 94.20 133 ASN A O 1
ATOM 644 N N A ASP A 1 96 ? 62.067 -12.954 -23.814 0.43 88.96 134 ASP A N 1
ATOM 645 N N B ASP A 1 96 ? 57.871 -16.214 -27.505 0.57 88.11 134 ASP A N 1
ATOM 646 C CA A ASP A 1 96 ? 62.845 -12.616 -25.000 0.43 89.11 134 ASP A CA 1
ATOM 647 C CA B ASP A 1 96 ? 57.963 -16.857 -28.812 0.57 87.95 134 ASP A CA 1
ATOM 648 C C A ASP A 1 96 ? 63.853 -11.514 -24.701 0.43 89.03 134 ASP A C 1
ATOM 649 C C B ASP A 1 96 ? 58.578 -15.917 -29.845 0.57 87.87 134 ASP A C 1
ATOM 650 O O A ASP A 1 96 ? 65.036 -11.633 -25.036 0.43 89.27 134 ASP A O 1
ATOM 651 O O B ASP A 1 96 ? 59.495 -16.303 -30.578 0.57 87.92 134 ASP A O 1
ATOM 654 N N A LYS A 1 97 ? 63.401 -10.432 -24.058 0.43 84.44 135 LYS A N 1
ATOM 655 N N B LYS A 1 97 ? 58.102 -14.665 -29.905 0.57 84.34 135 LYS A N 1
ATOM 656 C CA A LYS A 1 97 ? 64.294 -9.320 -23.756 0.43 84.55 135 LYS A CA 1
ATOM 657 C CA B LYS A 1 97 ? 58.568 -13.746 -30.942 0.57 84.49 135 LYS A CA 1
ATOM 658 C C A LYS A 1 97 ? 65.508 -9.793 -22.970 0.43 84.74 135 LYS A C 1
ATOM 659 C C B LYS A 1 97 ? 60.032 -13.380 -30.747 0.57 84.72 135 LYS A C 1
ATOM 660 O O A LYS A 1 97 ? 66.632 -9.338 -23.215 0.43 85.01 135 LYS A O 1
ATOM 661 O O B LYS A 1 97 ? 60.774 -13.232 -31.724 0.57 84.98 135 LYS A O 1
ATOM 664 N N A LEU A 1 98 ? 65.301 -10.722 -22.035 0.43 84.55 136 LEU A N 1
ATOM 665 N N B LEU A 1 98 ? 60.464 -13.223 -29.493 0.57 83.65 136 LEU A N 1
ATOM 666 C CA A LEU A 1 98 ? 66.421 -11.309 -21.307 0.43 85.23 136 LEU A CA 1
ATOM 667 C CA B LEU A 1 98 ? 61.861 -12.903 -29.223 0.57 83.88 136 LEU A CA 1
ATOM 668 C C A LEU A 1 98 ? 67.412 -11.949 -22.268 0.43 84.78 136 LEU A C 1
ATOM 669 C C B LEU A 1 98 ? 62.784 -14.012 -29.711 0.57 84.18 136 LEU A C 1
ATOM 670 O O A LEU A 1 98 ? 68.628 -11.750 -22.151 0.43 84.65 136 LEU A O 1
ATOM 671 O O B LEU A 1 98 ? 63.887 -13.740 -30.195 0.57 84.45 136 LEU A O 1
ATOM 674 N N A ARG A 1 99 ? 66.905 -12.698 -23.249 0.43 82.54 137 ARG A N 1
ATOM 675 N N B ARG A 1 99 ? 62.348 -15.268 -29.595 0.57 81.67 137 ARG A N 1
ATOM 676 C CA A ARG A 1 99 ? 67.781 -13.365 -24.205 0.43 82.45 137 ARG A CA 1
ATOM 677 C CA B ARG A 1 99 ? 63.195 -16.387 -30.002 0.57 81.96 137 ARG A CA 1
ATOM 678 C C A ARG A 1 99 ? 68.624 -12.361 -24.988 0.43 82.42 137 ARG A C 1
ATOM 679 C C B ARG A 1 99 ? 63.492 -16.344 -31.500 0.57 82.20 137 ARG A C 1
ATOM 680 O O A ARG A 1 99 ? 69.821 -12.582 -25.211 0.43 82.57 137 ARG A O 1
ATOM 681 O O B ARG A 1 99 ? 64.629 -16.593 -31.920 0.57 82.50 137 ARG A O 1
ATOM 684 N N A ALA A 1 100 ? 68.016 -11.252 -25.411 0.43 79.62 138 ALA A N 1
ATOM 685 N N B ALA A 1 100 ? 62.489 -16.017 -32.320 0.57 79.56 138 ALA A N 1
ATOM 686 C CA A ALA A 1 100 ? 68.740 -10.265 -26.202 0.43 79.85 138 ALA A CA 1
ATOM 687 C CA B ALA A 1 100 ? 62.722 -15.894 -33.757 0.57 79.77 138 ALA A CA 1
ATOM 688 C C A ALA A 1 100 ? 69.894 -9.666 -25.411 0.43 80.00 138 ALA A C 1
ATOM 689 C C B ALA A 1 100 ? 63.774 -14.830 -34.055 0.57 79.95 138 ALA A C 1
ATOM 690 O O A ALA A 1 100 ? 71.014 -9.540 -25.917 0.43 80.32 138 ALA A O 1
ATOM 691 O O B ALA A 1 100 ? 64.596 -14.993 -34.965 0.57 80.24 138 ALA A O 1
ATOM 694 N N A GLU A 1 101 ? 69.638 -9.298 -24.154 0.43 78.07 139 GLU A N 1
ATOM 695 N N B GLU A 1 101 ? 63.756 -13.731 -33.298 0.57 78.07 139 GLU A N 1
ATOM 696 C CA A GLU A 1 101 ? 70.675 -8.670 -23.346 0.43 78.21 139 GLU A CA 1
ATOM 697 C CA B GLU A 1 101 ? 64.755 -12.683 -33.475 0.57 78.24 139 GLU A CA 1
ATOM 698 C C A GLU A 1 101 ? 71.836 -9.624 -23.105 0.43 78.48 139 GLU A C 1
ATOM 699 C C B GLU A 1 101 ? 66.157 -13.189 -33.148 0.57 78.52 139 GLU A C 1
ATOM 700 O O A GLU A 1 101 ? 73.002 -9.261 -23.302 0.43 78.77 139 GLU A O 1
ATOM 701 O O B GLU A 1 101 ? 67.129 -12.835 -33.832 0.57 78.80 139 GLU A O 1
ATOM 704 N N A ASN A 1 102 ? 71.534 -10.854 -22.685 0.43 76.47 140 ASN A N 1
ATOM 705 N N B ASN A 1 102 ? 66.285 -14.010 -32.100 0.57 76.54 140 ASN A N 1
ATOM 706 C CA A ASN A 1 102 ? 72.591 -11.809 -22.360 0.43 76.71 140 ASN A CA 1
ATOM 707 C CA B ASN A 1 102 ? 67.596 -14.516 -31.701 0.57 76.80 140 ASN A CA 1
ATOM 708 C C A ASN A 1 102 ? 73.404 -12.180 -23.596 0.43 77.06 140 ASN A C 1
ATOM 709 C C B ASN A 1 102 ? 68.228 -15.362 -32.802 0.57 77.12 140 ASN A C 1
ATOM 710 O O A ASN A 1 102 ? 74.634 -12.290 -23.528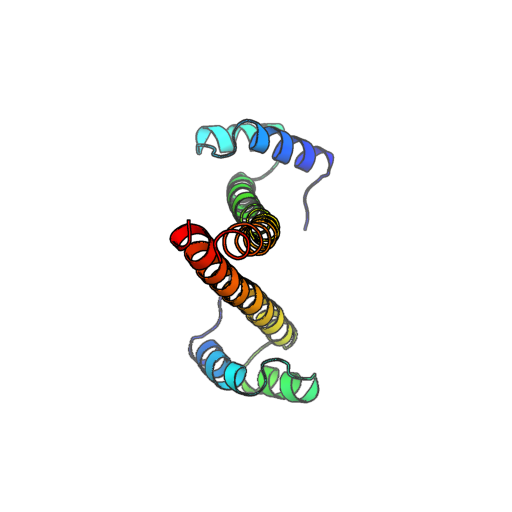 0.43 77.35 140 ASN A O 1
ATOM 711 O O B ASN A 1 102 ? 69.433 -15.247 -33.067 0.57 77.41 140 ASN A O 1
ATOM 714 N N A ASN A 1 103 ? 72.731 -12.384 -24.730 0.43 76.48 141 ASN A N 1
ATOM 715 N N B ASN A 1 103 ? 67.429 -16.218 -33.453 0.57 76.53 141 ASN A N 1
ATOM 716 C CA A ASN A 1 103 ? 73.446 -12.690 -25.965 0.43 76.81 141 ASN A CA 1
ATOM 717 C CA B ASN A 1 103 ? 67.946 -17.062 -34.529 0.57 76.83 141 ASN A CA 1
ATOM 718 C C A ASN A 1 103 ? 74.383 -11.559 -26.358 0.43 77.04 141 ASN A C 1
ATOM 719 C C B ASN A 1 103 ? 68.278 -16.259 -35.783 0.57 77.01 141 ASN A C 1
ATOM 720 O O A ASN A 1 103 ? 75.444 -11.807 -26.947 0.43 77.37 141 ASN A O 1
ATOM 721 O O B ASN A 1 103 ? 69.249 -16.578 -36.477 0.57 77.33 141 ASN A O 1
ATOM 724 N N A ARG A 1 104 ? 74.010 -10.315 -26.046 0.43 76.14 142 ARG A N 1
ATOM 725 N N B ARG A 1 104 ? 67.491 -15.227 -36.098 0.57 76.08 142 ARG A N 1
ATOM 726 C CA A ARG A 1 104 ? 74.911 -9.191 -26.266 0.43 76.36 142 ARG A CA 1
ATOM 727 C CA B ARG A 1 104 ? 67.845 -14.349 -37.209 0.57 76.25 142 ARG A CA 1
ATOM 728 C C A ARG A 1 104 ? 76.168 -9.325 -25.416 0.43 76.57 142 ARG A C 1
ATOM 729 C C B ARG A 1 104 ? 69.177 -13.648 -36.956 0.57 76.47 142 ARG A C 1
ATOM 730 O O A ARG A 1 104 ? 77.260 -8.939 -25.845 0.43 76.89 142 ARG A O 1
ATOM 731 O O B ARG A 1 104 ? 69.887 -13.300 -37.908 0.57 76.74 142 ARG A O 1
ATOM 734 N N A TYR A 1 105 ? 76.039 -9.885 -24.210 0.43 74.88 143 TYR A N 1
ATOM 735 N N B TYR A 1 105 ? 69.533 -13.437 -35.684 0.57 74.86 143 TYR A N 1
ATOM 736 C CA A TYR A 1 105 ? 77.205 -10.056 -23.347 0.43 75.08 143 TYR A CA 1
ATOM 737 C CA B TYR A 1 105 ? 70.838 -12.878 -35.350 0.57 75.08 143 TYR A CA 1
ATOM 738 C C A TYR A 1 105 ? 78.232 -11.005 -23.967 0.43 75.42 143 TYR A C 1
ATOM 739 C C B TYR A 1 105 ? 71.959 -13.895 -35.558 0.57 75.41 143 TYR A C 1
ATOM 740 O O A TYR A 1 105 ? 79.439 -10.745 -23.915 0.43 75.72 143 TYR A O 1
ATOM 741 O O B TYR A 1 105 ? 72.979 -13.587 -36.185 0.57 75.71 143 TYR A O 1
ATOM 744 N N A LYS A 1 106 ? 77.775 -12.102 -24.566 0.43 74.84 144 LYS A N 1
ATOM 745 N N B LYS A 1 106 ? 71.789 -15.111 -35.042 0.57 74.82 144 LYS A N 1
ATOM 746 C CA A LYS A 1 106 ? 78.678 -13.111 -25.128 0.43 75.16 144 LYS A CA 1
ATOM 747 C CA B LYS A 1 106 ? 72.850 -16.113 -35.105 0.57 75.12 144 LYS A CA 1
ATOM 748 C C A LYS A 1 106 ? 79.345 -12.629 -26.410 0.43 75.48 144 LYS A C 1
ATOM 749 C C B LYS A 1 106 ? 73.195 -16.506 -36.547 0.57 75.39 144 LYS A C 1
ATOM 750 O O A LYS A 1 106 ? 80.577 -12.601 -26.505 0.43 75.79 144 LYS A O 1
ATOM 751 O O B LYS A 1 106 ? 74.331 -16.325 -37.003 0.57 75.71 144 LYS A O 1
ATOM 754 N N . TYR B 1 28 ? 24.283 -25.665 -0.479 1.00 82.79 66 TYR B N 1
ATOM 755 C CA . TYR B 1 28 ? 23.664 -26.615 -1.402 1.00 80.27 66 TYR B CA 1
ATOM 756 C C . TYR B 1 28 ? 23.953 -28.045 -0.968 1.00 78.23 66 TYR B C 1
ATOM 757 O O . TYR B 1 28 ? 23.744 -28.401 0.194 1.00 79.10 66 TYR B O 1
ATOM 766 N N . HIS B 1 29 ? 24.455 -28.861 -1.902 1.00 79.38 67 HIS B N 1
ATOM 767 C CA . HIS B 1 29 ? 24.834 -30.242 -1.610 1.00 76.24 67 HIS B CA 1
ATOM 768 C C . HIS B 1 29 ? 26.074 -30.632 -2.404 1.00 74.17 67 HIS B C 1
ATOM 769 O O . HIS B 1 29 ? 26.036 -30.745 -3.639 1.00 73.80 67 HIS B O 1
ATOM 776 N N . ARG B 1 30 ? 27.172 -30.822 -1.675 1.00 74.02 68 ARG B N 1
ATOM 777 C CA . ARG B 1 30 ? 28.437 -31.278 -2.221 1.00 73.55 68 ARG B CA 1
ATOM 778 C C . ARG B 1 30 ? 28.406 -32.777 -2.459 1.00 71.82 68 ARG B C 1
ATOM 779 O O . ARG B 1 30 ? 27.412 -33.464 -2.195 1.00 70.93 68 ARG B O 1
ATOM 787 N N . HIS B 1 31 ? 29.549 -33.297 -2.886 1.00 71.73 69 HIS B N 1
ATOM 788 C CA . HIS B 1 31 ? 29.639 -34.660 -3.370 1.00 70.47 69 HIS B CA 1
ATOM 789 C C . HIS B 1 31 ? 30.343 -35.560 -2.364 1.00 70.97 69 HIS B C 1
ATOM 790 O O . HIS B 1 31 ? 31.270 -35.147 -1.666 1.00 72.72 69 HIS B O 1
ATOM 797 N N . THR B 1 32 ? 29.865 -36.799 -2.292 1.00 73.45 70 THR B N 1
ATOM 798 C CA . THR B 1 32 ? 30.346 -37.738 -1.295 1.00 76.25 70 THR B CA 1
ATOM 799 C C . THR B 1 32 ? 31.809 -38.054 -1.555 1.00 79.66 70 THR B C 1
ATOM 800 O O . THR B 1 32 ? 32.295 -37.969 -2.684 1.00 79.77 70 THR B O 1
ATOM 802 N N . GLN B 1 33 ? 32.518 -38.385 -0.479 1.00 82.99 71 GLN B N 1
ATOM 803 C CA . GLN B 1 33 ? 33.910 -38.796 -0.598 1.00 88.98 71 GLN B CA 1
ATOM 804 C C . GLN B 1 33 ? 34.043 -40.020 -1.485 1.00 91.92 71 GLN B C 1
ATOM 805 O O . GLN B 1 33 ? 34.985 -40.120 -2.280 1.00 95.57 71 GLN B O 1
ATOM 811 N N . ARG B 1 34 ? 33.125 -40.986 -1.341 1.00 87.07 72 ARG B N 1
ATOM 812 C CA . ARG B 1 34 ? 33.130 -42.124 -2.249 1.00 90.16 72 ARG 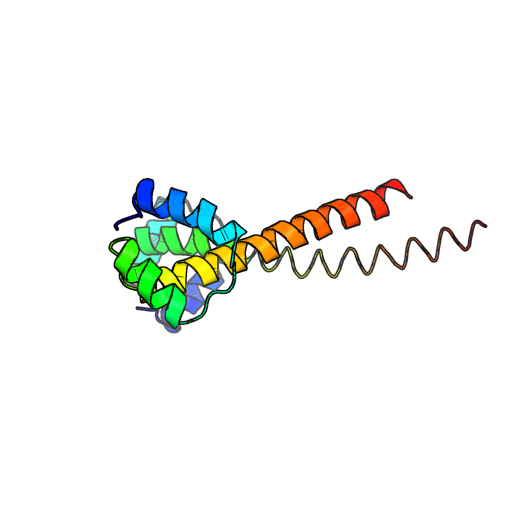B CA 1
ATOM 813 C C . ARG B 1 34 ? 33.150 -41.621 -3.677 1.00 87.32 72 ARG B C 1
ATOM 814 O O . ARG B 1 34 ? 34.042 -41.967 -4.467 1.00 90.73 72 ARG B O 1
ATOM 816 N N . GLN B 1 35 ? 32.214 -40.723 -3.983 1.00 84.83 73 GLN B N 1
ATOM 817 C CA . GLN B 1 35 ? 32.137 -40.103 -5.296 1.00 82.12 73 GLN B CA 1
ATOM 818 C C . GLN B 1 35 ? 33.466 -39.467 -5.666 1.00 83.91 73 GLN B C 1
ATOM 819 O O . GLN B 1 35 ? 34.143 -39.901 -6.606 1.00 85.81 73 GLN B O 1
ATOM 825 N N . ILE B 1 36 ? 33.889 -38.478 -4.887 1.00 86.24 74 ILE B N 1
ATOM 826 C CA . ILE B 1 36 ? 35.075 -37.713 -5.246 1.00 88.49 74 ILE B CA 1
ATOM 827 C C . ILE B 1 36 ? 36.325 -38.590 -5.266 1.00 95.74 74 ILE B C 1
ATOM 828 O O . ILE B 1 36 ? 37.216 -38.390 -6.100 1.00 97.07 74 ILE B O 1
ATOM 833 N N . GLN B 1 37 ? 36.425 -39.575 -4.378 1.00 91.14 75 GLN B N 1
ATOM 834 C CA . GLN B 1 37 ? 37.610 -40.422 -4.420 1.00 97.10 75 GLN B CA 1
ATOM 835 C C . GLN B 1 37 ? 37.664 -41.195 -5.721 1.00 95.93 75 GLN B C 1
ATOM 836 O O . GLN B 1 37 ? 38.674 -41.163 -6.435 1.00 97.28 75 GLN B O 1
ATOM 842 N N . GLU B 1 38 ? 36.572 -41.882 -6.054 1.00 96.50 76 GLU B N 1
ATOM 843 C CA . GLU B 1 38 ? 36.461 -42.493 -7.370 1.00 95.66 76 GLU B CA 1
ATOM 844 C C . GLU B 1 38 ? 36.698 -41.484 -8.480 1.00 91.52 76 GLU B C 1
ATOM 845 O O . GLU B 1 38 ? 37.283 -41.821 -9.514 1.00 92.41 76 GLU B O 1
ATOM 851 N N . LEU B 1 39 ? 36.265 -40.245 -8.282 1.00 94.79 77 LEU B N 1
ATOM 852 C CA . LEU B 1 39 ? 36.551 -39.199 -9.248 1.00 92.29 77 LEU B CA 1
ATOM 853 C C . LEU B 1 39 ? 38.043 -39.013 -9.418 1.00 96.12 77 LEU B C 1
ATOM 854 O O . LEU B 1 39 ? 38.579 -39.170 -10.522 1.00 96.70 77 LEU B O 1
ATOM 859 N N . GLU B 1 40 ? 38.730 -38.677 -8.321 1.00 93.42 78 GLU B N 1
ATOM 860 C CA . GLU B 1 40 ? 40.174 -38.485 -8.383 1.00 97.69 78 GLU B CA 1
ATOM 861 C C . GLU B 1 40 ? 40.856 -39.717 -8.969 1.00 100.33 78 GLU B C 1
ATOM 862 O O . GLU B 1 40 ? 41.803 -39.597 -9.758 1.00 101.22 78 GLU B O 1
ATOM 868 N N . SER B 1 41 ? 40.366 -40.908 -8.633 1.00 101.89 79 SER B N 1
ATOM 869 C CA . SER B 1 41 ? 40.937 -42.123 -9.204 1.00 104.29 79 SER B CA 1
ATOM 870 C C . SER B 1 41 ? 40.714 -42.190 -10.715 1.00 101.38 79 SER B C 1
ATOM 871 O O . SER B 1 41 ? 41.656 -42.436 -11.477 1.00 103.00 79 SER B O 1
ATOM 874 N N . PHE B 1 42 ? 39.472 -41.982 -11.176 1.00 107.68 80 PHE B N 1
ATOM 875 C CA . PHE B 1 42 ? 39.223 -42.071 -12.614 1.00 105.03 80 PHE B CA 1
ATOM 876 C C . PHE B 1 42 ? 39.814 -40.882 -13.357 1.00 102.76 80 PHE B C 1
ATOM 877 O O . PHE B 1 42 ? 40.244 -41.028 -14.506 1.00 102.95 80 PHE B O 1
ATOM 885 N N . PHE B 1 43 ? 39.816 -39.692 -12.740 1.00 102.13 81 PHE B N 1
ATOM 886 C CA . PHE B 1 43 ? 40.291 -38.515 -13.468 1.00 100.37 81 PHE B CA 1
ATOM 887 C C . PHE B 1 43 ? 41.708 -38.717 -13.970 1.00 104.03 81 PHE B C 1
ATOM 888 O O . PHE B 1 43 ? 42.074 -38.202 -15.038 1.00 103.10 81 PHE B O 1
ATOM 896 N N . LYS B 1 44 ? 42.514 -39.465 -13.213 1.00 105.37 82 LYS B N 1
ATOM 897 C CA . LYS B 1 44 ? 43.818 -39.890 -13.704 1.00 108.79 82 LYS B CA 1
ATOM 898 C C . LYS B 1 44 ? 43.695 -40.647 -15.030 1.00 108.35 82 LYS B C 1
ATOM 899 O O . LYS B 1 44 ? 44.511 -40.461 -15.937 1.00 109.51 82 LYS B O 1
ATOM 905 N N . GLU B 1 45 ? 42.664 -41.485 -15.170 1.00 110.10 83 GLU B N 1
ATOM 906 C CA . GLU B 1 45 ? 42.615 -42.397 -16.315 1.00 111.26 83 GLU B CA 1
ATOM 907 C C . GLU B 1 45 ? 42.206 -41.664 -17.590 1.00 108.90 83 GLU B C 1
ATOM 908 O O . GLU B 1 45 ? 43.005 -41.534 -18.532 1.00 113.60 83 GLU B O 1
ATOM 914 N N . CYS B 1 46 ? 40.980 -41.131 -17.628 1.00 104.99 84 CYS B N 1
ATOM 915 C CA . CYS B 1 46 ? 40.397 -40.511 -18.822 1.00 105.81 84 CYS B CA 1
ATOM 916 C C . CYS B 1 46 ? 39.890 -39.153 -18.442 1.00 103.07 84 CYS B C 1
ATOM 917 O O . CYS B 1 46 ? 38.675 -38.950 -18.208 1.00 99.95 84 CYS B O 1
ATOM 920 N N . PRO B 1 47 ? 40.769 -38.142 -18.326 1.00 101.14 85 PRO B N 1
ATOM 921 C CA . PRO B 1 47 ? 40.352 -36.806 -17.920 1.00 99.06 85 PRO B CA 1
ATOM 922 C C . PRO B 1 47 ? 39.495 -36.101 -18.963 1.00 99.38 85 PRO B C 1
ATOM 923 O O . PRO B 1 47 ? 39.082 -34.950 -18.747 1.00 98.07 85 PRO B O 1
ATOM 927 N N . HIS B 1 48 ? 39.232 -36.757 -20.091 1.00 96.58 86 HIS B N 1
ATOM 928 C CA . HIS B 1 48 ? 38.216 -36.309 -21.039 1.00 96.88 86 HIS B CA 1
ATOM 929 C C . HIS B 1 48 ? 37.379 -37.473 -21.480 1.00 96.84 86 HIS B C 1
ATOM 930 O O . HIS B 1 48 ? 37.688 -38.143 -22.501 1.00 100.40 86 HIS B O 1
ATOM 937 N N . PRO B 1 49 ? 36.304 -37.817 -20.773 1.00 95.41 87 PRO B N 1
ATOM 938 C CA . PRO B 1 49 ? 35.520 -39.003 -21.058 1.00 95.39 87 PRO B CA 1
ATOM 939 C C . PRO B 1 49 ? 34.234 -38.752 -21.832 1.00 95.54 87 PRO B C 1
ATOM 940 O O . PRO B 1 49 ? 33.554 -37.745 -21.646 1.00 93.78 87 PRO B O 1
ATOM 944 N N . ASP B 1 50 ? 33.914 -39.712 -22.689 1.00 98.36 88 ASP B N 1
ATOM 945 C CA . ASP B 1 50 ? 32.825 -39.549 -23.633 1.00 99.78 88 ASP B CA 1
ATOM 946 C C . ASP B 1 50 ? 31.494 -39.833 -22.946 1.00 96.37 88 ASP B C 1
ATOM 947 O O . ASP B 1 50 ? 31.437 -40.225 -21.776 1.00 93.05 88 ASP B O 1
ATOM 949 N N . ASP B 1 51 ? 30.404 -39.634 -23.691 1.00 103.73 89 ASP B N 1
ATOM 950 C CA . ASP B 1 51 ? 29.081 -39.915 -23.145 1.00 101.35 89 ASP B CA 1
ATOM 951 C C . ASP B 1 51 ? 29.011 -41.322 -22.582 1.00 100.38 89 ASP B C 1
ATOM 952 O O . ASP B 1 51 ? 28.676 -41.516 -21.409 1.00 96.84 89 ASP B O 1
ATOM 957 N N . LYS B 1 52 ? 29.374 -42.312 -23.402 1.00 99.92 90 LYS B N 1
ATOM 958 C CA . LYS B 1 52 ? 29.272 -43.711 -23.007 1.00 99.78 90 LYS B CA 1
ATOM 959 C C . LYS B 1 52 ? 29.867 -43.927 -21.623 1.00 96.21 90 LYS B C 1
ATOM 960 O O . LYS B 1 52 ? 29.169 -44.327 -20.685 1.00 94.26 90 LYS B O 1
ATOM 962 N N . GLN B 1 53 ? 31.157 -43.639 -21.464 1.00 95.78 91 GLN B N 1
ATOM 963 C CA . GLN B 1 53 ? 31.766 -43.824 -20.155 1.00 93.46 91 GLN B CA 1
ATOM 964 C C . GLN B 1 53 ? 31.160 -42.879 -19.128 1.00 89.78 91 GLN B C 1
ATOM 965 O O . GLN B 1 53 ? 30.893 -43.285 -17.994 1.00 89.71 91 GLN B O 1
ATOM 971 N N . ARG B 1 54 ? 30.911 -41.622 -19.513 1.00 93.25 92 ARG B N 1
ATOM 972 C CA . ARG B 1 54 ? 30.178 -40.716 -18.632 1.00 90.13 92 ARG B CA 1
ATOM 973 C C . ARG B 1 54 ? 28.862 -41.337 -18.194 1.00 90.26 92 ARG B C 1
ATOM 974 O O . ARG B 1 54 ? 28.464 -41.216 -17.033 1.00 89.22 92 ARG B O 1
ATOM 976 N N . LYS B 1 55 ? 28.186 -42.029 -19.116 1.00 92.42 93 LYS B N 1
ATOM 977 C CA . LYS B 1 55 ? 26.909 -42.663 -18.794 1.00 93.65 93 LYS B CA 1
ATOM 978 C C . LYS B 1 55 ? 27.050 -43.718 -17.698 1.00 94.67 93 LYS B C 1
ATOM 979 O O . LYS B 1 55 ? 26.220 -43.779 -16.782 1.00 94.39 93 LYS B O 1
ATOM 981 N N . GLU B 1 56 ? 28.065 -44.590 -17.790 1.00 93.18 94 GLU B N 1
ATOM 982 C CA . GLU B 1 56 ? 28.235 -45.615 -16.760 1.00 95.20 94 GLU B CA 1
ATOM 983 C C . GLU B 1 56 ? 28.629 -44.989 -15.434 1.00 93.22 94 GLU B C 1
ATOM 984 O O . GLU B 1 56 ? 27.990 -45.228 -14.403 1.00 93.31 94 GLU B O 1
ATOM 990 N N . LEU B 1 57 ? 29.669 -44.165 -15.455 1.00 91.53 95 LEU B N 1
ATOM 991 C CA . LEU B 1 57 ? 30.140 -43.522 -14.240 1.00 89.85 95 LEU B CA 1
ATOM 992 C C . LEU B 1 57 ? 29.009 -42.791 -13.559 1.00 87.20 95 LEU B C 1
ATOM 993 O O . LEU B 1 57 ? 28.780 -42.962 -12.357 1.00 87.23 95 LEU B O 1
ATOM 998 N N . SER B 1 58 ? 28.258 -42.013 -14.324 1.00 83.16 96 SER B N 1
ATOM 999 C CA . SER B 1 58 ? 27.101 -41.348 -13.758 1.00 81.62 96 SER B CA 1
ATOM 1000 C C . SER B 1 58 ? 26.193 -42.352 -13.057 1.00 83.11 96 SER B C 1
ATOM 1001 O O . SER B 1 58 ? 25.871 -42.198 -11.870 1.00 82.10 96 SER B O 1
ATOM 1004 N N . ARG B 1 59 ? 25.808 -43.416 -13.765 1.00 86.55 97 ARG B N 1
ATOM 1005 C CA . ARG B 1 59 ? 25.049 -44.480 -13.122 1.00 89.04 97 ARG B CA 1
ATOM 1006 C C . ARG B 1 59 ? 25.876 -45.162 -12.046 1.00 90.32 97 ARG B C 1
ATOM 1007 O O . ARG B 1 59 ? 25.418 -45.318 -10.909 1.00 90.28 97 ARG B O 1
ATOM 1009 N N . ASP B 1 60 ? 27.118 -45.538 -12.377 1.00 90.89 98 ASP B N 1
ATOM 1010 C CA . ASP B 1 60 ? 27.952 -46.295 -11.448 1.00 93.80 98 ASP B CA 1
ATOM 1011 C C . ASP B 1 60 ? 28.156 -45.548 -10.136 1.00 91.72 98 ASP B C 1
ATOM 1012 O O . ASP B 1 60 ? 28.421 -46.176 -9.107 1.00 94.28 98 ASP B O 1
ATOM 1017 N N . LEU B 1 61 ? 28.005 -44.224 -10.127 1.00 86.97 99 LEU B N 1
ATOM 1018 C CA . LEU B 1 61 ? 28.317 -43.469 -8.919 1.00 84.91 99 LEU B CA 1
ATOM 1019 C C . LEU B 1 61 ? 27.171 -42.597 -8.420 1.00 81.77 99 LEU B C 1
ATOM 1020 O O . LEU B 1 61 ? 27.401 -41.561 -7.797 1.00 79.37 99 LEU B O 1
ATOM 1025 N N . ASN B 1 62 ? 25.935 -43.022 -8.660 1.00 80.52 100 ASN B N 1
ATOM 1026 C CA . ASN B 1 62 ? 24.753 -42.370 -8.095 1.00 78.66 100 ASN B CA 1
ATOM 1027 C C . ASN B 1 62 ? 24.738 -40.881 -8.424 1.00 75.78 100 ASN B C 1
ATOM 1028 O O . ASN B 1 62 ? 24.686 -40.023 -7.544 1.00 73.71 100 ASN B O 1
ATOM 1033 N N . LEU B 1 63 ? 24.840 -40.581 -9.710 1.00 75.47 101 LEU B N 1
ATOM 1034 C CA . LEU B 1 63 ? 25.032 -39.216 -10.142 1.00 73.98 101 LEU B CA 1
ATOM 1035 C C . LEU B 1 63 ? 24.121 -38.902 -11.292 1.00 75.69 101 LEU B C 1
ATOM 1036 O O . LEU B 1 63 ? 23.731 -39.770 -12.066 1.00 77.70 101 LEU B O 1
ATOM 1041 N N . GLU B 1 64 ? 23.788 -37.669 -11.361 1.00 70.89 102 GLU B N 1
ATOM 1042 C CA . GLU B 1 64 ? 23.216 -37.108 -12.562 1.00 72.95 102 GLU B CA 1
ATOM 1043 C C . GLU B 1 64 ? 24.351 -36.797 -13.528 1.00 72.16 102 GLU B C 1
ATOM 1044 O O . GLU B 1 64 ? 25.310 -36.113 -13.149 1.00 70.52 102 GLU B O 1
ATOM 1050 N N . PRO B 1 65 ? 24.327 -37.315 -14.750 1.00 68.38 103 PRO B N 1
ATOM 1051 C CA . PRO B 1 65 ? 25.528 -37.278 -15.587 1.00 68.74 103 PRO B CA 1
ATOM 1052 C C . PRO B 1 65 ? 25.903 -35.884 -15.978 1.00 69.40 103 PRO B C 1
ATOM 1053 O O . PRO B 1 65 ? 27.072 -35.616 -16.272 1.00 70.26 103 PRO B O 1
ATOM 1057 N N . LEU B 1 66 ? 24.919 -34.995 -16.010 1.00 67.50 104 LEU B N 1
ATOM 1058 C CA . LEU B 1 66 ? 25.232 -33.592 -16.136 1.00 67.98 104 LEU B CA 1
ATOM 1059 C C . LEU B 1 66 ? 26.221 -33.180 -15.067 1.00 66.41 104 LEU B C 1
ATOM 1060 O O . LEU B 1 66 ? 27.305 -32.671 -15.374 1.00 67.40 104 LEU B O 1
ATOM 1065 N N . GLN B 1 67 ? 25.894 -33.470 -13.806 1.00 70.88 105 GLN B N 1
ATOM 1066 C CA . GLN B 1 67 ? 26.844 -33.236 -12.729 1.00 68.83 105 GLN B CA 1
ATOM 1067 C C . GLN B 1 67 ? 28.179 -33.838 -13.098 1.00 69.53 105 GLN B C 1
ATOM 1068 O O . GLN B 1 67 ? 29.223 -33.177 -13.035 1.00 70.26 105 GLN B O 1
ATOM 1074 N N . VAL B 1 68 ? 28.146 -35.081 -13.558 1.00 65.93 106 VAL B N 1
ATOM 1075 C CA . VAL B 1 68 ? 29.361 -35.750 -13.976 1.00 67.21 106 VAL B CA 1
ATOM 1076 C C . VAL B 1 68 ? 30.037 -34.950 -15.077 1.00 69.50 106 VAL B C 1
ATOM 1077 O O . VAL B 1 68 ? 31.220 -34.603 -14.984 1.00 70.38 106 VAL B O 1
ATOM 1081 N N . LYS B 1 69 ? 29.279 -34.614 -16.110 1.00 66.34 107 LYS B N 1
ATOM 1082 C CA . LYS B 1 69 ? 29.836 -33.825 -17.192 1.00 68.88 107 LYS B CA 1
ATOM 1083 C C . LYS B 1 69 ? 30.401 -32.529 -16.652 1.00 68.57 107 LYS B C 1
ATOM 1084 O O . LYS B 1 69 ? 31.497 -32.115 -17.033 1.00 70.37 107 LYS B O 1
ATOM 1090 N N . PHE B 1 70 ? 29.699 -31.924 -15.703 1.00 69.06 108 PHE B N 1
ATOM 1091 C CA . PHE B 1 70 ? 30.102 -30.627 -15.189 1.00 69.15 108 PHE B CA 1
ATOM 1092 C C . PHE B 1 70 ? 31.434 -30.697 -14.486 1.00 69.18 108 PHE B C 1
ATOM 1093 O O . PHE B 1 70 ? 32.376 -29.979 -14.830 1.00 71.06 108 PHE B O 1
ATOM 1101 N N . TRP B 1 71 ? 31.520 -31.547 -13.473 1.00 72.26 109 TRP B N 1
ATOM 1102 C CA . TRP B 1 71 ? 32.685 -31.546 -12.616 1.00 72.41 109 TRP B CA 1
ATOM 1103 C C . TRP B 1 71 ? 33.949 -31.706 -13.423 1.00 74.85 109 TRP B C 1
ATOM 1104 O O . TRP B 1 71 ? 34.964 -31.076 -13.129 1.00 76.20 109 TRP B O 1
ATOM 1115 N N . PHE B 1 72 ? 33.908 -32.544 -14.451 1.00 74.02 110 PHE B N 1
ATOM 1116 C CA . PHE B 1 72 ? 35.094 -32.671 -15.278 1.00 76.89 110 PHE B CA 1
ATOM 1117 C C . PHE B 1 72 ? 35.443 -31.361 -15.929 1.00 78.95 110 PHE B C 1
ATOM 1118 O O . PHE B 1 72 ? 36.593 -30.922 -15.851 1.00 80.84 110 PHE B O 1
ATOM 1126 N N . GLN B 1 73 ? 34.462 -30.700 -16.539 1.00 74.10 111 GLN B N 1
ATOM 1127 C CA . GLN B 1 73 ? 34.760 -29.441 -17.193 1.00 76.36 111 GLN B CA 1
ATOM 1128 C C . GLN B 1 73 ? 35.515 -28.542 -16.227 1.00 76.38 111 GLN B C 1
ATOM 1129 O O . GLN B 1 73 ? 36.605 -28.060 -16.543 1.00 78.97 111 GLN B O 1
ATOM 1131 N N . ASN B 1 74 ? 35.002 -28.381 -15.009 1.00 74.26 112 ASN B N 1
ATOM 1132 C CA . ASN B 1 74 ? 35.734 -27.607 -14.012 1.00 74.64 112 ASN B CA 1
ATOM 1133 C C . ASN B 1 74 ? 37.035 -28.289 -13.620 1.00 75.68 112 ASN B C 1
ATOM 1134 O O . ASN B 1 74 ? 38.087 -27.644 -13.556 1.00 78.03 112 ASN B O 1
ATOM 1139 N N . LYS B 1 75 ? 36.969 -29.580 -13.291 1.00 73.82 113 LYS B N 1
ATOM 1140 C CA . LYS B 1 75 ? 38.196 -30.298 -12.984 1.00 75.19 113 LYS B CA 1
ATOM 1141 C C . LYS B 1 75 ? 39.198 -30.082 -14.100 1.00 78.68 113 LYS B C 1
ATOM 1142 O O . LYS B 1 75 ? 40.373 -29.795 -13.850 1.00 81.01 113 LYS B O 1
ATOM 1144 N N . ARG B 1 76 ? 38.725 -30.135 -15.342 1.00 79.85 114 ARG B N 1
ATOM 1145 C CA . ARG B 1 76 ? 39.580 -29.765 -16.458 1.00 83.58 114 ARG B CA 1
ATOM 1146 C C . ARG B 1 76 ? 40.079 -28.337 -16.302 1.00 85.28 114 ARG B C 1
ATOM 1147 O O . ARG B 1 76 ? 41.288 -28.096 -16.231 1.00 88.02 114 ARG B O 1
ATOM 1155 N N . THR B 1 77 ? 39.155 -27.387 -16.150 1.00 82.17 115 THR B N 1
ATOM 1156 C CA . THR B 1 77 ? 39.537 -25.979 -16.160 1.00 84.24 115 THR B CA 1
ATOM 1157 C C . THR B 1 77 ? 40.527 -25.665 -15.067 1.00 85.07 115 THR B C 1
ATOM 1158 O O . THR B 1 77 ? 41.432 -24.849 -15.264 1.00 88.26 115 THR B O 1
ATOM 1162 N N . GLN B 1 78 ? 40.374 -26.301 -13.908 1.00 82.61 116 GLN B N 1
ATOM 1163 C CA . GLN B 1 78 ? 41.285 -26.022 -12.812 1.00 85.74 116 GLN B CA 1
ATOM 1164 C C . GLN B 1 78 ? 42.724 -26.301 -13.228 1.00 91.21 116 GLN B C 1
ATOM 1165 O O . GLN B 1 78 ? 43.628 -25.486 -13.009 1.00 97.00 116 GLN B O 1
ATOM 1171 N N . MET B 1 79 ? 42.944 -27.432 -13.887 1.00 90.81 117 MET B N 1
ATOM 1172 C CA . MET B 1 79 ? 44.310 -27.872 -14.106 1.00 95.52 117 MET B CA 1
ATOM 1173 C C . MET B 1 79 ? 45.052 -26.974 -15.080 1.00 98.83 117 MET B C 1
ATOM 1174 O O . MET B 1 79 ? 46.226 -26.667 -14.860 1.00 103.85 117 MET B O 1
ATOM 1179 N N . LYS B 1 80 ? 44.397 -26.545 -16.166 1.00 95.66 118 LYS B N 1
ATOM 1180 C CA . LYS B 1 80 ? 45.061 -25.622 -17.084 1.00 99.69 118 LYS B CA 1
ATOM 1181 C C . LYS B 1 80 ? 45.519 -24.375 -16.342 1.00 103.53 118 LYS B C 1
ATOM 1182 O O . LYS B 1 80 ? 46.646 -23.901 -16.530 1.00 108.02 118 LYS B O 1
ATOM 1188 N N . ALA B 1 81 ? 44.664 -23.851 -15.460 1.00 98.73 119 ALA B N 1
ATOM 1189 C CA . ALA B 1 81 ? 45.040 -22.705 -14.644 1.00 103.73 119 ALA B CA 1
ATOM 1190 C C . ALA B 1 81 ? 46.183 -23.060 -13.703 1.00 107.91 119 ALA B C 1
ATOM 1191 O O . ALA B 1 81 ? 47.172 -22.324 -13.599 1.00 112.19 119 ALA B O 1
ATOM 1193 N N . GLN B 1 82 ? 46.065 -24.194 -13.016 1.00 103.79 120 GLN B N 1
ATOM 1194 C CA . GLN B 1 82 ? 47.108 -24.603 -12.083 1.00 107.11 120 GLN B CA 1
ATOM 1195 C C . GLN B 1 82 ? 48.426 -24.831 -12.815 1.00 109.09 120 GLN B C 1
ATOM 1196 O O . GLN B 1 82 ? 49.492 -24.429 -12.336 1.00 112.52 120 GLN B O 1
ATOM 1202 N N . SER B 1 83 ? 48.359 -25.453 -13.995 1.00 109.59 121 SER B N 1
ATOM 1203 C CA . SER B 1 83 ? 49.565 -25.747 -14.760 1.00 111.78 121 SER B CA 1
ATOM 1204 C C . SER B 1 83 ? 50.195 -24.479 -15.303 1.00 115.11 121 SER B C 1
ATOM 1205 O O . SER B 1 83 ? 51.410 -24.289 -15.204 1.00 118.77 121 SER B O 1
ATOM 1208 N N . GLU B 1 84 ? 49.383 -23.597 -15.886 1.00 113.28 122 GLU B N 1
ATOM 1209 C CA . GLU B 1 84 ? 49.936 -22.356 -16.410 1.00 117.49 122 GLU B CA 1
ATOM 1210 C C . GLU B 1 84 ? 50.446 -21.455 -15.293 1.00 119.03 122 GLU B C 1
ATOM 1211 O O . GLU B 1 84 ? 51.349 -20.651 -15.523 1.00 123.77 122 GLU B O 1
ATOM 1217 N N . ARG B 1 85 ? 49.884 -21.570 -14.088 1.00 115.52 123 ARG B N 1
ATOM 1218 C CA . ARG B 1 85 ? 50.419 -20.840 -12.941 1.00 117.43 123 ARG B CA 1
ATOM 1219 C C . ARG B 1 85 ? 51.828 -21.307 -12.595 1.00 121.56 123 ARG B C 1
ATOM 1220 O O . ARG B 1 85 ? 52.692 -20.499 -12.238 1.00 125.86 123 ARG B O 1
ATOM 1228 N N . HIS B 1 86 ? 52.057 -22.618 -12.640 1.00 124.61 124 HIS B N 1
ATOM 1229 C CA . HIS B 1 86 ? 53.411 -23.138 -12.500 1.00 127.10 124 HIS B CA 1
ATOM 1230 C C . HIS B 1 86 ? 54.247 -22.782 -13.715 1.00 129.96 124 HIS B C 1
ATOM 1231 O O . HIS B 1 86 ? 55.401 -22.370 -13.578 1.00 135.19 124 HIS B O 1
ATOM 1238 N N . GLU B 1 87 ? 53.674 -22.939 -14.916 1.00 128.76 125 GLU B N 1
ATOM 1239 C CA . GLU B 1 87 ? 54.294 -22.389 -16.115 1.00 133.53 125 GLU B CA 1
ATOM 1240 C C . GLU B 1 87 ? 54.618 -20.917 -15.899 1.00 136.60 125 GLU B C 1
ATOM 1241 O O . GLU B 1 87 ? 55.689 -20.436 -16.285 1.00 142.32 125 GLU B O 1
ATOM 1247 N N . ASN B 1 88 ? 53.706 -20.199 -15.236 1.00 133.15 126 ASN B N 1
ATOM 1248 C CA . ASN B 1 88 ? 53.913 -18.792 -14.910 1.00 135.93 126 ASN B CA 1
ATOM 1249 C C . ASN B 1 88 ? 55.089 -18.610 -13.954 1.00 140.12 126 ASN B C 1
ATOM 1250 O O . ASN B 1 88 ? 56.064 -17.920 -14.270 1.00 145.80 126 ASN B O 1
ATOM 1255 N N . GLN B 1 89 ? 55.001 -19.212 -12.759 1.00 139.67 127 GLN B N 1
ATOM 1256 C CA . GLN B 1 89 ? 55.975 -18.916 -11.708 1.00 142.57 127 GLN B CA 1
ATOM 1257 C C . GLN B 1 89 ? 57.372 -19.383 -12.102 1.00 147.68 127 GLN B C 1
ATOM 1258 O O . GLN B 1 89 ? 58.370 -18.746 -11.739 1.00 153.16 127 GLN B O 1
ATOM 1264 N N . ILE B 1 90 ? 57.462 -20.493 -12.833 1.00 146.36 128 ILE B N 1
ATOM 1265 C CA . ILE B 1 90 ? 58.765 -20.982 -13.269 1.00 152.00 128 ILE B CA 1
ATOM 1266 C C . ILE B 1 90 ? 59.340 -20.073 -14.348 1.00 157.15 128 ILE B C 1
ATOM 1267 O O . ILE B 1 90 ? 60.521 -19.711 -14.302 1.00 163.44 128 ILE B O 1
ATOM 1272 N N . LEU B 1 91 ? 58.519 -19.674 -15.326 1.00 154.96 129 LEU B N 1
ATOM 1273 C CA . LEU B 1 91 ? 58.985 -18.693 -16.304 1.00 159.94 129 LEU B CA 1
ATOM 1274 C C . LEU B 1 91 ? 59.242 -17.332 -15.662 1.00 162.76 129 LEU B C 1
ATOM 1275 O O . LEU B 1 91 ? 59.953 -16.507 -16.246 1.00 168.40 129 LEU B O 1
ATOM 1280 N N . LYS B 1 92 ? 58.699 -17.092 -14.463 1.00 160.52 130 LYS B N 1
ATOM 1281 C CA . LYS B 1 92 ? 58.874 -15.809 -13.786 1.00 163.29 130 LYS B CA 1
ATOM 1282 C C . LYS B 1 92 ? 60.227 -15.717 -13.080 1.00 169.45 130 LYS B C 1
ATOM 1283 O O . LYS B 1 92 ? 60.959 -14.737 -13.259 1.00 175.28 130 LYS B O 1
ATOM 1285 N N . SER B 1 93 ? 60.579 -16.723 -12.269 1.00 169.70 131 SER B N 1
ATOM 1286 C CA . SER B 1 93 ? 61.824 -16.656 -11.499 1.00 175.71 131 SER B CA 1
ATOM 1287 C C . SER B 1 93 ? 63.055 -16.818 -12.384 1.00 182.27 131 SER B C 1
ATOM 1288 O O . SER B 1 93 ? 64.119 -16.265 -12.074 1.00 188.92 131 SER B O 1
ATOM 1291 N N . ASP B 1 94 ? 62.934 -17.578 -13.475 1.00 178.73 132 ASP B N 1
ATOM 1292 C CA . ASP B 1 94 ? 64.053 -17.756 -14.393 1.00 185.21 132 ASP B CA 1
ATOM 1293 C C . ASP B 1 94 ? 64.467 -16.428 -15.012 1.00 190.53 132 ASP B C 1
ATOM 1294 O O . ASP B 1 94 ? 65.650 -16.075 -15.011 1.00 197.80 132 ASP B O 1
ATOM 1296 N N . ASN B 1 95 ? 63.497 -15.669 -15.533 1.00 187.29 133 ASN B N 1
ATOM 1297 C CA . ASN B 1 95 ? 63.814 -14.405 -16.192 1.00 192.31 133 ASN B CA 1
ATOM 1298 C C . ASN B 1 95 ? 64.440 -13.407 -15.216 1.00 196.87 133 ASN B C 1
ATOM 1299 O O . ASN B 1 95 ? 65.409 -12.714 -15.557 1.00 204.13 133 ASN B O 1
ATOM 1304 N N . ASP B 1 96 ? 63.914 -13.332 -13.985 1.00 193.15 134 ASP B N 1
ATOM 1305 C CA . ASP B 1 96 ? 64.401 -12.343 -13.021 1.00 197.51 134 ASP B CA 1
ATOM 1306 C C . ASP B 1 96 ? 65.805 -12.679 -12.523 1.00 204.24 134 ASP B C 1
ATOM 1307 O O . ASP B 1 96 ? 66.687 -11.810 -12.477 1.00 211.39 134 ASP B O 1
ATOM 1312 N N . LYS B 1 97 ? 66.026 -13.941 -12.142 1.00 202.37 135 LYS B N 1
ATOM 1313 C CA . LYS B 1 97 ? 67.296 -14.341 -11.545 1.00 208.58 135 LYS B CA 1
ATOM 1314 C C . LYS B 1 97 ? 68.467 -14.099 -12.486 1.00 216.52 135 LYS B C 1
ATOM 1315 O O . LYS B 1 97 ? 69.594 -13.877 -12.029 1.00 223.70 135 LYS B O 1
ATOM 1317 N N . LEU B 1 98 ? 68.225 -14.136 -13.796 1.00 215.79 136 LEU B N 1
ATOM 1318 C CA . LEU B 1 98 ? 69.302 -13.933 -14.757 1.00 223.54 136 LEU B CA 1
ATOM 1319 C C . LEU B 1 98 ? 69.917 -12.541 -14.629 1.00 230.37 136 LEU B C 1
ATOM 1320 O O . LEU B 1 98 ? 71.142 -12.382 -14.709 1.00 238.55 136 LEU B O 1
ATOM 1322 N N . ARG B 1 99 ? 69.081 -11.526 -14.422 1.00 227.48 137 ARG B N 1
ATOM 1323 C CA . ARG B 1 99 ? 69.519 -10.132 -14.399 1.00 233.67 137 ARG B CA 1
ATOM 1324 C C . ARG B 1 99 ? 70.704 -9.867 -13.467 1.00 241.19 137 ARG B C 1
ATOM 1325 O O . ARG B 1 99 ? 71.829 -9.641 -13.922 1.00 249.26 137 ARG B O 1
#

GO terms:
  GO:0010029 regulation of seed germination (P, IEP)
  GO:2000033 regulation of seed dormancy process (P, IEP)
  GO:0030154 cell differentiation (P, IMP)
  GO:0048497 maintenance of floral organ identity (P, IMP)
  GO:0005515 protein binding (F, IPI)
  GO:0005634 nucleus (C, IDA)
  GO:0003677 DNA binding (F, IDA)
  GO:0048497 maintenance of floral organ identity (P, IG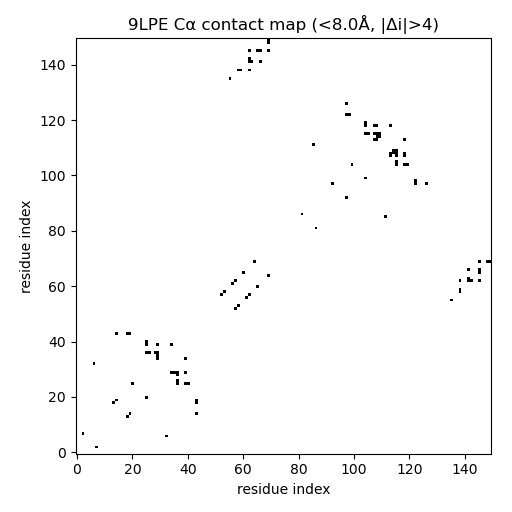I)
  GO:0048825 cotyledon development (P, IGI)
  GO:0009845 seed germination (P, IMP)
  GO:0090627 plant epidermal cell differentiation (P, IMP)
  GO:0000976 transcription cis-regulatory region binding (F, IPI)
  GO:0003677 DNA binding (F, IPI)

Sequence (150 aa):
HRHTQRQIQELESFFKECPHPDDKQRKELSRDLNLEPLQVKFWFQNKRTQMKKAAQQSSEERRHHEENNQQIILLKKSSDDNNDDKKLLRRAAEENNNNRRYYKKYHRHTQRQIQELESFFKECPHPDDKQRKELSRDLNLEPLQVKFWFQNKRTQMKAQSERHENQILKSDNDKLR

Radius of gyration: 22.04 Å; Cα contacts (8 Å, |Δi|>4): 59; chains: 2; bounding box: 62×49×33 Å

Foldseek 3Di:
DDDDPVLVVVLVVVCVVPLDDDPVRQVVSCVVPVDDSVVVVVVSVVVVVVCVVVVVVCCVVVVVVVVVVVVVVVVVVD/DDDDDPVLVVVVVVCCVPCLPDDVVVLVCSCVVRVHDSVVVVPVSVVVVVVVVVVVVVVVVVVVVCVVVVVD

Organism: Arabidopsis thaliana (NCBI:txid3702)

Secondary structure (DSSP, 8-state):
----HHHHHHHHHHHHH-SS--HHHHHHHHHHHT--HHHHHHHHHHHHHHHHHHHHHHHHHHHHHHHHHHHHHHHHH-/-----HHHHHHHHHHHHH-SS--HHHHHHHHHHTT--HHHHHHHHHHHHHHHHHHHHHHHHHHHHHHHHHH-